Protein AF-A0A438H357-F1 (afdb_monomer)

pLDDT: mean 74.21, std 24.06, range [28.22, 98.31]

Foldseek 3Di:
DDDDDDDDDDDDDDDDDDDDDDDDDDDDDDDDDDDDDDDDDDDPPPDPPDDPDDPDDDPDPDPLCVLVVVLLVLLLPDDDPVCLVVNLVSQLVNVVSCLVPVVCLQVSLVVLLVQCPPPPDPSSNLSSLLSLLSSLQAAAHDPVCRVVSLVSLVCQLPPPPHDPSSNVSSVSSNVSNVLRVVQHHDNDRDDSCQSCCSNVVNWDWDWDADPVRDIDIDTDHNRDDPVNVVVVVVVVVVVVVVVVVVVD

Secondary structure (DSSP, 8-state):
-------------------------------------------------S----S---SS--GGGTTHHHHHHHHHS--STTHHHHHHHHHHHHHHHHHH-TTHHHHHHHHHHHHTTS---HHHHHHHHHHHHHHHHH-PPPHHHHHHHHHHHHHHHT-TTS-HHHHHHHHHHHHHHHHHHHH---SSPPPHHHHHHHHHTPPEEEEEE-TTS-EEEEEE-TT--HHHHHHHHHHHHHHHHHHHHH--

Structure (mmCIF, N/CA/C/O backbone):
data_AF-A0A438H357-F1
#
_entry.id   AF-A0A438H357-F1
#
loop_
_atom_site.group_PDB
_atom_site.id
_atom_site.type_symbol
_atom_site.label_atom_id
_atom_site.label_alt_id
_atom_site.label_comp_id
_atom_site.label_asym_id
_atom_site.label_entity_id
_atom_site.label_seq_id
_atom_site.pdbx_PDB_ins_code
_atom_site.Cartn_x
_atom_site.Cartn_y
_atom_site.Cartn_z
_atom_site.occupancy
_atom_site.B_iso_or_equiv
_atom_site.auth_seq_id
_atom_site.auth_comp_id
_atom_site.auth_asym_id
_atom_site.auth_atom_id
_atom_site.pdbx_PDB_model_num
ATOM 1 N N . MET A 1 1 ? 48.770 1.284 43.500 1.00 38.12 1 MET A N 1
ATOM 2 C CA . MET A 1 1 ? 49.589 0.084 43.766 1.00 38.12 1 MET A CA 1
ATOM 3 C C . MET A 1 1 ? 48.645 -1.098 43.641 1.00 38.12 1 MET A C 1
ATOM 5 O O . MET A 1 1 ? 47.780 -1.257 44.484 1.00 38.12 1 MET A O 1
ATOM 9 N N . THR A 1 2 ? 48.455 -1.538 42.396 1.00 36.44 2 THR A N 1
ATOM 10 C CA . THR A 1 2 ? 48.997 -2.804 41.851 1.00 36.44 2 THR A CA 1
ATOM 11 C C . THR A 1 2 ? 48.227 -4.001 42.395 1.00 36.44 2 THR A C 1
ATOM 13 O O . THR A 1 2 ? 48.558 -4.527 43.450 1.00 36.44 2 THR A O 1
ATOM 16 N N . ILE A 1 3 ? 47.188 -4.403 41.661 1.00 39.03 3 ILE A N 1
ATOM 17 C CA . ILE A 1 3 ? 46.671 -5.768 41.725 1.00 39.03 3 ILE A CA 1
ATOM 18 C C . ILE A 1 3 ? 47.121 -6.430 40.427 1.00 39.03 3 ILE A C 1
ATOM 20 O O . ILE A 1 3 ? 46.753 -5.995 39.335 1.00 39.03 3 ILE A O 1
ATOM 24 N N . ASP A 1 4 ? 48.012 -7.396 40.605 1.00 34.09 4 ASP A N 1
ATOM 25 C CA . ASP A 1 4 ? 48.653 -8.217 39.592 1.00 34.09 4 ASP A CA 1
ATOM 26 C C . ASP A 1 4 ? 47.660 -9.069 38.791 1.00 34.09 4 ASP A C 1
ATOM 28 O O . ASP A 1 4 ? 46.689 -9.616 39.311 1.00 34.09 4 ASP A O 1
ATOM 32 N N . MET A 1 5 ? 47.997 -9.239 37.519 1.00 37.69 5 MET A N 1
ATOM 33 C CA . MET A 1 5 ? 47.576 -10.309 36.613 1.00 37.69 5 MET A CA 1
ATOM 34 C C . MET A 1 5 ? 48.891 -10.944 36.137 1.00 37.69 5 MET A C 1
ATOM 36 O O . MET A 1 5 ? 49.799 -10.161 35.837 1.00 37.69 5 MET A O 1
ATOM 40 N N . PRO A 1 6 ? 49.087 -12.287 36.090 1.00 45.44 6 PRO A N 1
ATOM 41 C CA . PRO A 1 6 ? 48.619 -13.154 34.974 1.00 45.44 6 PRO A CA 1
ATOM 42 C C . PRO A 1 6 ? 48.489 -14.667 35.406 1.00 45.44 6 PRO A C 1
ATOM 44 O O . PRO A 1 6 ? 48.466 -14.900 36.614 1.00 45.44 6 PRO A O 1
ATOM 47 N N . PRO A 1 7 ? 48.423 -15.726 34.540 1.00 49.91 7 PRO A N 1
ATOM 48 C CA . PRO A 1 7 ? 48.573 -15.779 33.081 1.00 49.91 7 PRO A CA 1
ATOM 49 C C . PRO A 1 7 ? 47.568 -16.636 32.274 1.00 49.91 7 PRO A C 1
ATOM 51 O O . PRO A 1 7 ? 46.663 -17.292 32.779 1.00 49.91 7 PRO A O 1
ATOM 54 N N . VAL A 1 8 ? 47.785 -16.560 30.958 1.00 35.47 8 VAL A N 1
ATOM 55 C CA . VAL A 1 8 ? 47.121 -17.216 29.821 1.00 35.47 8 VAL A CA 1
ATOM 56 C C . VAL A 1 8 ? 47.743 -18.598 29.524 1.00 35.47 8 VAL A C 1
ATOM 58 O O . VAL A 1 8 ? 48.900 -18.828 29.868 1.00 35.47 8 VAL A O 1
ATOM 61 N N . MET A 1 9 ? 46.992 -19.421 28.765 1.00 34.09 9 MET A N 1
ATOM 62 C CA . MET A 1 9 ? 47.287 -20.698 28.057 1.00 34.09 9 MET A CA 1
ATOM 63 C C . MET A 1 9 ? 46.602 -21.918 28.715 1.00 34.09 9 MET A C 1
ATOM 65 O O . MET A 1 9 ? 46.602 -22.036 29.927 1.00 34.09 9 MET A O 1
ATOM 69 N N . ALA A 1 10 ? 45.945 -22.853 28.017 1.00 35.19 10 ALA A N 1
ATOM 70 C CA . ALA A 1 10 ? 46.161 -23.357 26.665 1.00 35.19 10 ALA A CA 1
ATOM 71 C C . ALA A 1 10 ? 44.880 -23.927 26.003 1.00 35.19 10 ALA A C 1
ATOM 73 O O . ALA A 1 10 ? 43.837 -24.125 26.617 1.00 35.19 10 ALA A O 1
ATOM 74 N N . GLN A 1 11 ? 45.033 -24.183 24.706 1.00 32.09 11 GLN A N 1
ATOM 75 C CA . GLN A 1 11 ? 44.098 -24.682 23.701 1.00 32.09 11 GLN A CA 1
ATOM 76 C C . GLN A 1 11 ? 43.464 -26.046 24.030 1.00 32.09 11 GLN A C 1
ATOM 78 O O . GLN A 1 11 ? 44.117 -26.930 24.575 1.00 32.09 11 GLN A O 1
ATOM 83 N N . THR A 1 12 ? 42.250 -26.298 23.529 1.00 31.73 12 THR A N 1
ATOM 84 C CA . THR A 1 12 ? 41.887 -27.628 23.008 1.00 31.73 12 THR A CA 1
ATOM 85 C C . THR A 1 12 ? 40.945 -27.482 21.818 1.00 31.73 12 THR A C 1
ATOM 87 O O . THR A 1 12 ? 39.768 -27.156 21.941 1.00 31.73 12 THR A O 1
ATOM 90 N N . VAL A 1 13 ? 41.516 -27.749 20.648 1.00 31.48 13 VAL A N 1
ATOM 91 C CA . VAL A 1 13 ? 40.830 -28.066 19.398 1.00 31.48 13 VAL A CA 1
ATOM 92 C C . VAL A 1 13 ? 40.088 -29.393 19.581 1.00 31.48 13 VAL A C 1
ATOM 94 O O . VAL A 1 13 ? 40.703 -30.397 19.936 1.00 31.48 13 VAL A O 1
ATOM 97 N N . ARG A 1 14 ? 38.785 -29.433 19.290 1.00 33.38 14 ARG A N 1
ATOM 98 C CA . ARG A 1 14 ? 38.086 -30.680 18.945 1.00 33.38 14 ARG A CA 1
ATOM 99 C C . 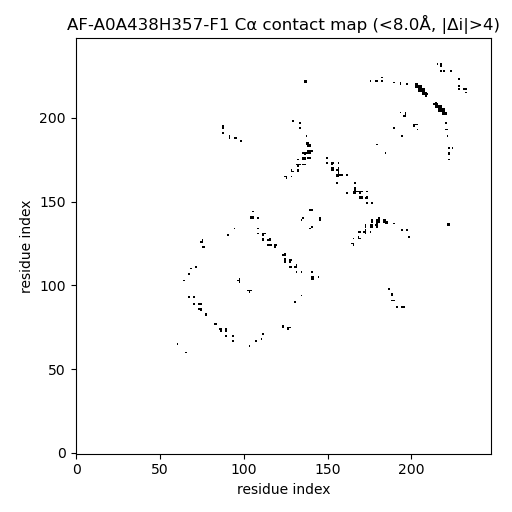ARG A 1 14 ? 37.340 -30.502 17.631 1.00 33.38 14 ARG A C 1
ATOM 101 O O . ARG A 1 14 ? 36.194 -30.080 17.574 1.00 33.38 14 ARG A O 1
ATOM 108 N N . THR A 1 15 ? 38.057 -30.842 16.569 1.00 29.03 15 THR A N 1
ATOM 109 C CA . THR A 1 15 ? 37.534 -31.318 15.290 1.00 29.03 15 THR A CA 1
ATOM 110 C C . THR A 1 15 ? 36.692 -32.573 15.502 1.00 29.03 15 THR A C 1
ATOM 112 O O . THR A 1 15 ? 37.227 -33.601 15.914 1.00 29.03 15 THR A O 1
ATOM 115 N N . SER A 1 16 ? 35.416 -32.519 15.132 1.00 33.25 16 SER A N 1
ATOM 116 C CA . SER A 1 16 ? 34.591 -33.709 14.914 1.00 33.25 16 SER A CA 1
ATOM 117 C C . SER A 1 16 ? 34.445 -33.925 13.411 1.00 33.25 16 SER A C 1
ATOM 119 O O . SER A 1 16 ? 33.530 -33.412 12.773 1.00 33.25 16 SER A O 1
ATOM 121 N N . ARG A 1 17 ? 35.401 -34.665 12.839 1.00 31.38 17 ARG A N 1
ATOM 122 C CA . ARG A 1 17 ? 35.228 -35.373 11.567 1.00 31.38 17 ARG A CA 1
ATOM 123 C C . ARG A 1 17 ? 34.299 -36.561 11.821 1.00 31.38 17 ARG A C 1
ATOM 125 O O . ARG A 1 17 ? 34.545 -37.321 12.752 1.00 31.38 17 ARG A O 1
ATOM 132 N N . SER A 1 18 ? 33.304 -36.766 10.966 1.00 32.81 18 SER A N 1
ATOM 133 C CA . SER A 1 18 ? 32.758 -38.103 10.734 1.00 32.81 18 SER A CA 1
ATOM 134 C C . SER A 1 18 ? 32.823 -38.391 9.238 1.00 32.81 18 SER A C 1
ATOM 136 O O . SER A 1 18 ? 32.404 -37.598 8.399 1.00 32.81 18 SER A O 1
ATOM 138 N N . SER A 1 19 ? 33.486 -39.495 8.926 1.00 30.83 19 SER A N 1
ATOM 139 C CA . SER A 1 19 ? 33.699 -40.058 7.601 1.00 30.83 19 SER A CA 1
ATOM 140 C C . SER A 1 19 ? 33.402 -41.540 7.758 1.00 30.83 19 SER A C 1
ATOM 142 O O . SER A 1 19 ? 34.016 -42.178 8.610 1.00 30.83 19 SER A O 1
ATOM 144 N N . PHE A 1 20 ? 32.496 -42.080 6.951 1.00 33.03 20 PHE A N 1
ATOM 145 C CA . PHE A 1 20 ? 32.377 -43.518 6.745 1.00 33.03 20 PHE A CA 1
ATOM 146 C C . PHE A 1 20 ? 32.363 -43.787 5.237 1.00 33.03 20 PHE A C 1
ATOM 148 O O . PHE A 1 20 ? 31.410 -43.462 4.536 1.00 33.03 20 PHE A O 1
ATOM 155 N N . SER A 1 21 ? 33.485 -44.320 4.756 1.00 28.22 21 SER A N 1
ATOM 156 C CA . SER A 1 21 ? 33.636 -45.196 3.586 1.00 28.22 21 SER A CA 1
ATOM 157 C C . SER A 1 21 ? 33.436 -46.654 4.071 1.00 28.22 21 SER A C 1
ATOM 159 O O . SER A 1 21 ? 33.430 -46.874 5.279 1.00 28.22 21 SER A O 1
ATOM 161 N N . SER A 1 22 ? 33.276 -47.737 3.305 1.00 31.86 22 SER A N 1
ATOM 162 C CA . SER A 1 22 ? 33.429 -48.100 1.886 1.00 31.86 22 SER A CA 1
ATOM 163 C C . SER A 1 22 ? 32.879 -49.541 1.718 1.00 31.86 22 SER A C 1
ATOM 165 O O . SER A 1 22 ? 32.833 -50.264 2.712 1.00 31.86 22 SER A O 1
ATOM 167 N N . SER A 1 23 ? 32.592 -50.003 0.487 1.00 33.19 23 SER A N 1
ATOM 168 C CA . SER A 1 23 ? 33.221 -51.208 -0.127 1.00 33.19 23 SER A CA 1
ATOM 169 C C . SER A 1 23 ? 32.367 -51.958 -1.178 1.00 33.19 23 SER A C 1
ATOM 171 O O . SER A 1 23 ? 31.386 -52.614 -0.853 1.00 33.19 23 SER A O 1
ATOM 173 N N . ASN A 1 24 ? 32.866 -51.887 -2.419 1.00 30.92 24 ASN A N 1
ATOM 174 C CA . ASN A 1 24 ? 32.941 -52.801 -3.580 1.00 30.92 24 ASN A CA 1
ATOM 175 C C . ASN A 1 24 ? 32.324 -54.222 -3.610 1.00 30.92 24 ASN A C 1
ATOM 177 O O . ASN A 1 24 ? 32.439 -54.992 -2.661 1.00 30.92 24 ASN A O 1
ATOM 181 N N . GLY A 1 25 ? 31.946 -54.619 -4.842 1.00 31.34 25 GLY A N 1
ATOM 182 C CA . GLY A 1 25 ? 31.962 -55.992 -5.382 1.00 31.34 25 GLY A CA 1
ATOM 183 C C . GLY A 1 25 ? 31.832 -56.022 -6.925 1.00 31.34 25 GLY A C 1
ATOM 184 O O . GLY A 1 25 ? 30.916 -55.412 -7.463 1.00 31.34 25 GLY A O 1
ATOM 185 N N . ASN A 1 26 ? 32.780 -56.680 -7.610 1.00 30.84 26 ASN A N 1
ATOM 186 C CA . ASN A 1 26 ? 32.985 -56.798 -9.072 1.00 30.84 26 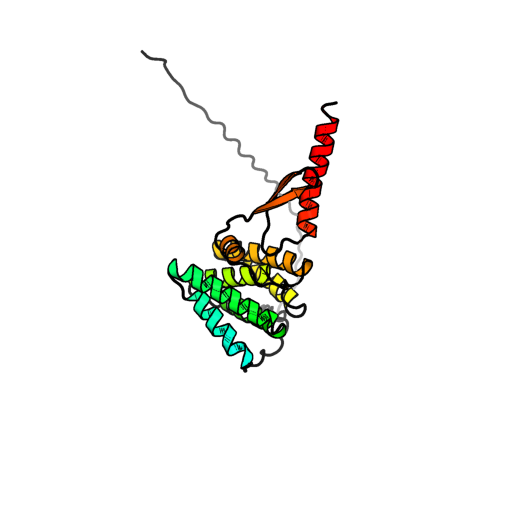ASN A CA 1
ATOM 187 C C . ASN A 1 26 ? 32.041 -57.809 -9.770 1.00 30.84 26 ASN A C 1
ATOM 189 O O . ASN A 1 26 ? 31.562 -58.717 -9.104 1.00 30.84 26 ASN A O 1
ATOM 193 N N . GLU A 1 27 ? 31.895 -57.733 -11.109 1.00 30.12 27 GLU A N 1
ATOM 194 C CA . GLU A 1 27 ? 32.377 -58.745 -12.094 1.00 30.12 27 GLU A CA 1
ATOM 195 C C . GLU A 1 27 ? 31.893 -58.474 -13.543 1.00 30.12 27 GLU A C 1
ATOM 197 O O . GLU A 1 27 ? 30.750 -58.096 -13.787 1.00 30.12 27 GLU A O 1
ATOM 202 N N . THR A 1 28 ? 32.793 -58.689 -14.511 1.00 32.56 28 THR A N 1
ATOM 203 C CA . THR A 1 28 ? 32.585 -58.656 -15.975 1.00 32.56 28 THR A CA 1
ATOM 204 C C . THR A 1 28 ? 32.668 -60.085 -16.527 1.00 32.56 28 THR A C 1
ATOM 206 O O . THR A 1 28 ? 33.420 -60.891 -15.977 1.00 32.56 28 THR A O 1
ATOM 209 N N . PRO A 1 29 ? 32.041 -60.391 -17.680 1.00 35.19 29 PRO A N 1
ATOM 210 C CA . PRO A 1 29 ? 32.861 -60.939 -18.770 1.00 35.19 29 PRO A CA 1
ATOM 211 C C . PRO A 1 29 ? 32.548 -60.387 -20.175 1.00 35.19 29 PRO A C 1
ATOM 213 O O . PRO A 1 29 ? 31.438 -59.983 -20.505 1.00 35.19 29 PRO A O 1
ATOM 216 N N . LEU A 1 30 ? 33.601 -60.412 -20.994 1.00 29.00 30 LEU A N 1
ATOM 217 C CA . LEU A 1 30 ? 33.724 -60.016 -22.400 1.00 29.00 30 LEU A CA 1
ATOM 218 C C . LEU A 1 30 ? 32.940 -60.921 -23.371 1.00 29.00 30 LEU A C 1
ATOM 220 O O . LEU A 1 30 ? 33.041 -62.138 -23.242 1.00 29.00 30 LEU A O 1
ATOM 224 N N . HIS A 1 31 ? 32.346 -60.350 -24.435 1.00 32.06 31 HIS A N 1
ATOM 225 C CA . HIS A 1 31 ? 32.568 -60.820 -25.819 1.00 32.06 31 HIS A CA 1
ATOM 226 C C . HIS A 1 31 ? 32.033 -59.858 -26.913 1.00 32.06 31 HIS A C 1
ATOM 228 O O . HIS A 1 31 ? 30.873 -59.466 -26.904 1.00 32.06 31 HIS A O 1
ATOM 234 N N . ASN A 1 32 ? 32.905 -59.609 -27.900 1.00 29.83 32 ASN A N 1
ATOM 235 C CA . ASN A 1 32 ? 32.691 -59.343 -29.334 1.00 29.83 32 ASN A CA 1
ATOM 236 C C . ASN A 1 32 ? 32.090 -58.028 -29.889 1.00 29.83 32 ASN A C 1
ATOM 238 O O . ASN A 1 32 ? 30.891 -57.877 -30.075 1.00 29.83 32 ASN A O 1
ATOM 242 N N . SER A 1 33 ? 33.032 -57.207 -30.372 1.00 29.41 33 SER A N 1
ATOM 243 C CA . SER A 1 33 ? 33.231 -56.800 -31.779 1.00 29.41 33 SER A CA 1
ATOM 244 C C . SER A 1 33 ? 32.227 -55.895 -32.512 1.00 29.41 33 SER A C 1
ATOM 246 O O . SER A 1 33 ? 31.204 -56.338 -33.016 1.00 29.41 33 SER A O 1
ATOM 248 N N . ALA A 1 34 ?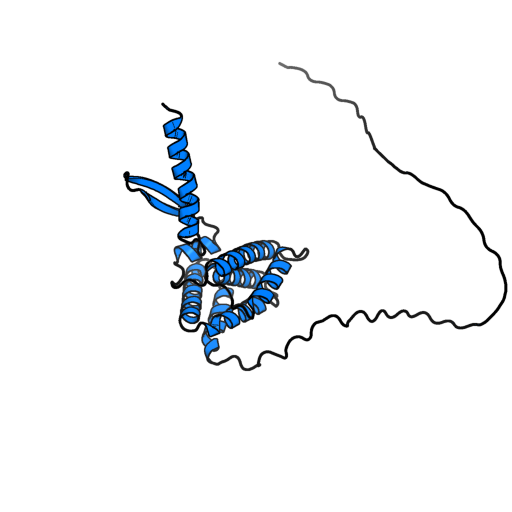 32.748 -54.686 -32.765 1.00 29.39 34 ALA A N 1
ATOM 249 C CA . ALA A 1 34 ? 32.666 -53.870 -33.983 1.00 29.39 34 ALA A CA 1
ATOM 250 C C . ALA A 1 34 ? 31.322 -53.213 -34.347 1.00 29.39 34 ALA A C 1
ATOM 252 O O . ALA A 1 34 ? 30.410 -53.860 -34.844 1.00 29.39 34 ALA A O 1
ATOM 253 N N . THR A 1 35 ? 31.272 -51.876 -34.285 1.00 33.62 35 THR A N 1
ATOM 254 C CA . THR A 1 35 ? 31.336 -50.990 -35.471 1.00 33.62 35 THR A CA 1
ATOM 255 C C . THR A 1 35 ? 31.446 -49.526 -35.021 1.00 33.62 35 THR A C 1
ATOM 257 O O . THR A 1 35 ? 30.899 -49.118 -34.003 1.00 33.62 35 THR A O 1
ATOM 260 N N . ILE A 1 36 ? 32.232 -48.771 -35.779 1.00 35.12 36 ILE A N 1
ATOM 261 C CA . ILE A 1 36 ? 32.594 -47.361 -35.638 1.00 35.12 36 ILE A CA 1
ATOM 262 C C . ILE A 1 36 ? 31.385 -46.448 -35.913 1.00 35.12 36 ILE A C 1
ATOM 264 O O . ILE A 1 36 ? 30.797 -46.557 -36.984 1.00 35.12 36 ILE A O 1
ATOM 268 N N . SER A 1 37 ? 31.113 -45.475 -35.035 1.00 38.47 37 SER A N 1
ATOM 269 C CA . SER A 1 37 ? 30.728 -44.108 -35.437 1.00 38.47 37 SER A CA 1
ATOM 270 C C . SER A 1 37 ? 30.884 -43.131 -34.267 1.00 38.47 37 SER A C 1
ATOM 272 O O . SER A 1 37 ? 30.180 -43.228 -33.265 1.00 38.47 37 SER A O 1
ATOM 274 N N . ASN A 1 38 ? 31.816 -42.192 -34.419 1.00 37.19 38 ASN A N 1
ATOM 275 C CA . ASN A 1 38 ? 31.973 -41.013 -33.570 1.00 37.19 38 ASN A CA 1
ATOM 276 C C . ASN A 1 38 ? 30.782 -40.060 -33.755 1.00 37.19 38 ASN A C 1
ATOM 278 O O . ASN A 1 38 ? 30.312 -39.902 -34.883 1.00 37.19 38 ASN A O 1
ATOM 282 N N . GLY A 1 39 ? 30.373 -39.364 -32.693 1.00 38.09 39 GLY A N 1
ATOM 283 C CA . GLY A 1 39 ? 29.437 -38.244 -32.796 1.00 38.09 39 GLY A CA 1
ATOM 284 C C . GLY A 1 39 ? 28.763 -37.901 -31.474 1.00 38.09 39 GLY A C 1
ATOM 285 O O . GLY A 1 39 ? 27.638 -38.323 -31.231 1.00 38.09 39 GLY A O 1
ATOM 286 N N . ASP A 1 40 ? 29.466 -37.143 -30.637 1.00 38.94 40 ASP A N 1
ATOM 287 C CA . ASP A 1 40 ? 28.927 -36.459 -29.463 1.00 38.94 40 ASP A CA 1
ATOM 288 C C . ASP A 1 40 ? 27.877 -35.408 -29.866 1.00 38.94 40 ASP A C 1
ATOM 290 O O . ASP A 1 40 ? 28.057 -34.700 -30.858 1.00 38.94 40 ASP A O 1
ATOM 294 N N . GLY A 1 41 ? 26.811 -35.266 -29.073 1.00 39.91 41 GLY A N 1
ATOM 295 C CA . GLY A 1 41 ? 25.843 -34.176 -29.230 1.00 39.91 41 GLY A CA 1
ATOM 296 C C . GLY A 1 41 ? 24.481 -34.469 -28.609 1.00 39.91 41 GLY A C 1
ATOM 297 O O . GLY A 1 41 ? 23.498 -34.642 -29.322 1.00 39.91 41 GLY A O 1
ATOM 298 N N . TYR A 1 42 ? 24.410 -34.545 -27.280 1.00 49.59 42 TYR A N 1
ATOM 299 C CA . TYR A 1 42 ? 23.135 -34.472 -26.569 1.00 49.59 42 TYR A CA 1
ATOM 300 C C . TYR A 1 42 ? 22.708 -32.994 -26.489 1.00 49.59 42 TYR A C 1
ATOM 302 O O . TYR A 1 42 ? 23.036 -32.294 -25.538 1.00 49.59 42 TYR A O 1
ATOM 310 N N . ASP A 1 43 ? 21.993 -32.486 -27.491 1.00 43.72 43 ASP A N 1
ATOM 311 C CA . ASP A 1 43 ? 21.275 -31.218 -27.326 1.00 43.72 43 ASP A CA 1
ATOM 312 C C . ASP A 1 43 ? 19.984 -31.498 -26.548 1.00 43.72 43 ASP A C 1
ATOM 314 O O . ASP A 1 43 ? 19.007 -32.058 -27.049 1.00 43.72 43 ASP A O 1
ATOM 318 N N . SER A 1 44 ? 20.015 -31.161 -25.259 1.00 50.97 44 SER A N 1
ATOM 319 C CA . SER A 1 44 ? 18.816 -31.041 -24.436 1.00 50.97 44 SER A CA 1
ATOM 320 C C . SER A 1 44 ? 18.020 -29.828 -24.914 1.00 50.97 44 SER A C 1
ATOM 322 O O . SER A 1 44 ? 18.230 -28.721 -24.417 1.00 50.97 44 SER A O 1
ATOM 324 N N . ASP A 1 45 ? 17.066 -30.036 -25.821 1.00 42.12 45 ASP A N 1
ATOM 325 C CA . ASP A 1 45 ? 16.036 -29.047 -26.168 1.00 42.12 45 ASP A CA 1
ATOM 326 C C . ASP A 1 45 ? 15.020 -28.900 -25.019 1.00 42.12 45 ASP A C 1
ATOM 328 O O . ASP A 1 45 ? 13.846 -29.269 -25.089 1.00 42.12 45 ASP A O 1
ATOM 332 N N . GLY A 1 46 ? 15.504 -28.364 -23.900 1.00 54.31 46 GLY A N 1
ATOM 333 C CA . GLY A 1 46 ? 14.712 -27.920 -22.764 1.00 54.31 46 GLY A CA 1
ATOM 334 C C . GLY A 1 46 ? 14.257 -26.478 -22.961 1.00 54.31 46 GLY A C 1
ATOM 335 O O . GLY A 1 46 ? 14.802 -25.573 -22.337 1.00 54.31 46 GLY A O 1
ATOM 336 N N . SER A 1 47 ? 13.260 -26.244 -23.816 1.00 51.09 47 SER A N 1
ATOM 337 C CA . SER A 1 47 ? 12.648 -24.910 -23.957 1.00 51.09 47 SER A CA 1
ATOM 338 C C . SER A 1 47 ? 11.198 -24.925 -24.463 1.00 51.09 47 SER A C 1
ATOM 340 O O . SER A 1 47 ? 10.765 -24.009 -25.149 1.00 51.09 47 SER A O 1
ATOM 342 N N . ASN A 1 48 ? 10.395 -25.912 -24.048 1.00 50.59 48 ASN A N 1
ATOM 343 C CA . ASN A 1 48 ? 8.940 -25.934 -24.294 1.00 50.59 48 ASN A CA 1
ATOM 344 C C . ASN A 1 48 ? 8.099 -25.781 -23.010 1.00 50.59 48 ASN A C 1
ATOM 346 O O . ASN A 1 48 ? 7.084 -26.449 -22.840 1.00 50.59 48 ASN A O 1
ATOM 350 N N . PHE A 1 49 ? 8.511 -24.896 -22.095 1.00 44.88 49 PHE A N 1
ATOM 351 C CA . PHE A 1 49 ? 7.758 -24.589 -20.865 1.00 44.88 49 PHE A CA 1
ATOM 352 C C . PHE A 1 49 ? 7.571 -23.088 -20.596 1.00 44.88 49 PHE A C 1
ATOM 354 O O . PHE A 1 49 ? 7.370 -22.678 -19.457 1.00 44.88 49 PHE A O 1
ATOM 361 N N . ALA A 1 50 ? 7.584 -22.247 -21.631 1.00 50.81 50 ALA A N 1
ATOM 362 C CA . ALA A 1 50 ? 6.946 -20.940 -21.515 1.00 50.81 50 ALA A CA 1
ATOM 363 C C . ALA A 1 50 ? 5.460 -21.115 -21.874 1.00 50.81 50 ALA A C 1
ATOM 365 O O . ALA A 1 50 ? 5.168 -21.490 -23.013 1.00 50.81 50 ALA A O 1
ATOM 366 N N . PRO A 1 51 ? 4.503 -20.876 -20.957 1.00 46.78 51 PRO A N 1
ATOM 367 C CA . PRO A 1 51 ? 3.121 -20.686 -21.364 1.00 46.78 51 PRO A CA 1
ATOM 368 C C . PRO A 1 51 ? 3.090 -19.581 -22.419 1.00 46.78 51 PRO A C 1
ATOM 370 O O . PRO A 1 51 ? 3.767 -18.562 -22.267 1.00 46.78 51 PRO A O 1
ATOM 373 N N . LEU A 1 52 ? 2.321 -19.786 -23.488 1.00 40.09 52 LEU A N 1
ATOM 374 C CA . LEU A 1 52 ? 2.032 -18.744 -24.466 1.00 40.09 52 LEU A CA 1
ATOM 375 C C . LEU A 1 52 ? 1.557 -17.500 -23.712 1.00 40.09 52 LEU A C 1
ATOM 377 O O . LEU A 1 52 ? 0.473 -17.505 -23.129 1.00 40.09 52 LEU A O 1
ATOM 381 N N . THR A 1 53 ? 2.369 -16.443 -23.715 1.00 50.56 53 THR A N 1
ATOM 382 C CA . THR A 1 53 ? 1.925 -15.109 -23.324 1.00 50.56 53 THR A CA 1
ATOM 383 C C . THR A 1 53 ? 0.693 -14.801 -24.174 1.00 50.56 53 THR A C 1
ATOM 385 O O . THR A 1 53 ? 0.810 -14.822 -25.405 1.00 50.56 53 THR A O 1
ATOM 388 N N . PRO A 1 54 ? -0.491 -14.555 -23.584 1.00 42.44 54 PRO A N 1
ATOM 389 C CA . PRO A 1 54 ? -1.634 -14.096 -24.356 1.00 42.44 54 PRO A CA 1
ATOM 390 C C . PRO A 1 54 ? -1.201 -12.870 -25.157 1.00 42.44 54 PRO A C 1
ATOM 392 O O . PRO A 1 54 ? -0.518 -11.991 -24.624 1.00 42.44 54 PRO A O 1
ATOM 395 N N . GLY A 1 55 ? -1.509 -12.895 -26.455 1.00 41.94 55 GLY A N 1
ATOM 396 C CA . GLY A 1 55 ? -0.999 -11.961 -27.452 1.00 41.94 55 GLY A CA 1
ATOM 397 C C . GLY A 1 55 ? -1.026 -10.514 -26.977 1.00 41.94 55 GLY A C 1
ATOM 398 O O . GLY A 1 55 ? -1.955 -10.105 -26.286 1.00 41.94 55 GLY A O 1
ATOM 399 N N . ALA A 1 56 ? 0.030 -9.785 -27.350 1.00 42.62 56 ALA A N 1
ATOM 400 C CA . ALA A 1 56 ? 0.253 -8.367 -27.101 1.00 42.62 56 ALA A CA 1
ATOM 401 C C . ALA A 1 56 ? -1.039 -7.610 -26.755 1.00 42.62 56 ALA A C 1
ATOM 403 O O . ALA A 1 56 ? -1.885 -7.381 -27.622 1.00 42.62 56 ALA A O 1
ATOM 404 N N . LEU A 1 57 ? -1.166 -7.224 -25.480 1.00 39.75 57 LEU A N 1
ATOM 405 C CA . LEU A 1 57 ? -2.124 -6.212 -25.055 1.00 39.75 57 LEU A CA 1
ATOM 406 C C . LEU A 1 57 ? -1.970 -5.028 -26.015 1.00 39.75 57 LEU A C 1
ATOM 408 O O . LEU A 1 57 ? -0.882 -4.469 -26.146 1.00 39.75 57 LEU A O 1
ATOM 412 N N . SER A 1 58 ? -3.045 -4.763 -26.755 1.00 34.28 58 SER A N 1
ATOM 413 C CA . SER A 1 58 ? -3.214 -3.706 -27.747 1.00 34.28 58 SER A CA 1
ATOM 414 C C . SER A 1 58 ? -2.253 -2.524 -27.560 1.00 34.28 58 SER A C 1
ATOM 416 O O . SER A 1 58 ? -2.290 -1.828 -26.549 1.00 34.28 58 SER A O 1
ATOM 418 N N . ALA A 1 59 ? -1.431 -2.252 -28.579 1.00 44.75 59 ALA A N 1
ATOM 419 C CA . ALA A 1 59 ? -0.517 -1.107 -28.634 1.00 44.75 59 ALA A CA 1
ATOM 420 C C . ALA A 1 59 ? -1.229 0.264 -28.673 1.00 44.75 59 ALA A C 1
ATOM 422 O O . ALA A 1 59 ? -0.571 1.303 -28.703 1.00 44.75 59 ALA A O 1
ATOM 423 N N . ALA A 1 60 ? -2.562 0.292 -28.666 1.00 41.69 60 ALA A N 1
ATOM 424 C CA . ALA A 1 60 ? -3.326 1.506 -28.452 1.00 41.69 60 ALA A CA 1
ATOM 425 C C . ALA A 1 60 ? -3.657 1.616 -26.963 1.00 41.69 60 ALA A C 1
ATOM 427 O O . ALA A 1 60 ? -4.675 1.098 -26.509 1.00 41.69 60 ALA A O 1
ATOM 428 N N . ILE A 1 61 ? -2.786 2.306 -26.224 1.00 46.88 61 ILE A N 1
ATOM 429 C CA . ILE A 1 61 ? -3.110 2.860 -24.910 1.00 46.88 61 ILE A CA 1
ATOM 430 C C . ILE A 1 61 ? -4.439 3.628 -25.061 1.00 46.88 61 ILE A C 1
ATOM 432 O O . ILE A 1 61 ? -4.467 4.597 -25.828 1.00 46.88 61 ILE A O 1
ATOM 436 N N . PRO A 1 62 ? -5.544 3.218 -24.406 1.00 47.84 62 PRO A N 1
ATOM 437 C CA . PRO A 1 62 ? -6.800 3.957 -24.501 1.00 47.84 62 PRO A CA 1
ATOM 438 C C . PRO A 1 62 ? -6.563 5.431 -24.142 1.00 47.84 62 PRO A C 1
ATOM 440 O O . PRO A 1 62 ? -5.836 5.722 -23.194 1.00 47.84 62 PRO A O 1
ATOM 443 N N . ALA A 1 63 ? -7.163 6.382 -24.871 1.00 50.66 63 ALA A N 1
ATOM 444 C CA . ALA A 1 63 ? -6.971 7.831 -24.651 1.00 50.66 63 ALA A CA 1
ATOM 445 C C . ALA A 1 63 ? -7.241 8.276 -23.194 1.00 50.66 63 ALA A C 1
ATOM 447 O O . ALA A 1 63 ? -6.788 9.317 -22.727 1.00 50.66 63 ALA A O 1
ATOM 448 N N . GLU A 1 64 ? -7.956 7.433 -22.467 1.00 49.53 64 GLU A N 1
ATOM 449 C CA . GLU A 1 64 ? -8.363 7.546 -21.078 1.00 49.53 64 GLU A CA 1
ATOM 450 C C . GLU A 1 64 ? -7.213 7.314 -20.078 1.00 49.53 64 GLU A C 1
ATOM 452 O O . GLU A 1 64 ? -7.279 7.779 -18.941 1.00 49.53 64 GLU A O 1
ATOM 457 N N . LEU A 1 65 ? -6.122 6.681 -20.522 1.00 50.06 65 LEU A N 1
ATOM 458 C CA . LEU A 1 65 ? -4.874 6.495 -19.777 1.00 50.06 65 LEU A CA 1
ATOM 459 C C . LEU A 1 65 ? -3.876 7.639 -19.941 1.00 50.06 65 LEU A C 1
ATOM 461 O O . LEU A 1 65 ? -2.888 7.688 -19.202 1.00 50.06 65 LEU A O 1
ATOM 465 N N . ALA A 1 66 ? -4.108 8.561 -20.881 1.00 54.88 66 ALA A N 1
ATOM 466 C CA . ALA A 1 66 ? -3.205 9.687 -21.111 1.00 54.88 66 ALA A CA 1
ATOM 467 C C . ALA A 1 66 ? -3.018 10.546 -19.847 1.00 54.88 66 ALA A C 1
ATOM 469 O O . ALA A 1 66 ? -2.061 11.303 -19.758 1.00 54.88 66 ALA A O 1
ATOM 470 N N . GLY A 1 67 ? -3.911 10.418 -18.857 1.00 57.84 67 GLY A N 1
ATOM 471 C CA . GLY A 1 67 ? -3.769 11.046 -17.549 1.00 57.84 67 GLY A CA 1
ATOM 472 C C . GLY A 1 67 ? -2.894 10.281 -16.551 1.00 57.84 67 GLY A C 1
ATOM 473 O O . GLY A 1 67 ? -2.250 10.935 -15.745 1.00 57.84 67 GLY A O 1
ATOM 474 N N . ALA A 1 68 ? -2.848 8.944 -16.576 1.00 64.81 68 ALA A N 1
ATOM 475 C CA . ALA A 1 68 ? -2.145 8.152 -15.559 1.00 64.81 68 ALA A CA 1
ATOM 476 C C . ALA A 1 68 ? -0.637 8.065 -15.828 1.00 64.81 68 ALA A C 1
ATOM 478 O O . ALA A 1 68 ? 0.155 8.259 -14.909 1.00 64.81 68 ALA A O 1
ATOM 479 N N . ILE A 1 69 ? -0.241 7.874 -17.090 1.00 71.94 69 ILE A N 1
ATOM 480 C CA . ILE A 1 69 ? 1.173 7.759 -17.487 1.00 71.94 69 ILE A CA 1
ATOM 481 C C . ILE A 1 69 ? 1.973 9.008 -17.080 1.00 71.94 69 ILE A C 1
ATOM 483 O O . ILE A 1 69 ? 2.963 8.860 -16.365 1.00 71.94 69 ILE A O 1
ATOM 487 N N . PRO A 1 70 ? 1.523 10.247 -17.380 1.00 70.44 70 PRO A N 1
ATOM 488 C CA . PRO A 1 70 ? 2.242 11.437 -16.935 1.00 70.44 70 PRO A CA 1
ATOM 489 C C . PRO A 1 70 ? 2.298 11.579 -15.412 1.00 70.44 70 PRO A C 1
ATOM 491 O O . PRO A 1 70 ? 3.230 12.189 -14.899 1.00 70.44 70 PRO A O 1
ATOM 494 N N . LEU A 1 71 ? 1.311 11.061 -14.670 1.00 73.25 71 LEU A N 1
ATOM 495 C CA . LEU A 1 71 ? 1.327 11.097 -13.204 1.00 73.25 71 LEU A CA 1
ATOM 496 C C . LEU A 1 71 ? 2.347 10.103 -12.636 1.00 73.25 71 LEU A C 1
ATOM 498 O O . LEU A 1 71 ? 3.048 10.454 -11.689 1.00 73.25 71 LEU A O 1
ATOM 502 N N . ILE A 1 72 ? 2.459 8.907 -13.224 1.00 77.06 72 ILE A N 1
ATOM 503 C CA . ILE A 1 72 ? 3.475 7.905 -12.867 1.00 77.06 72 ILE A CA 1
ATOM 504 C C . ILE A 1 72 ? 4.872 8.461 -13.154 1.00 77.06 72 ILE A C 1
ATOM 506 O O . ILE A 1 72 ? 5.715 8.478 -12.259 1.00 77.06 72 ILE A O 1
ATOM 510 N N . ASP A 1 73 ? 5.091 9.002 -14.353 1.00 77.31 73 ASP A N 1
ATOM 511 C CA . ASP A 1 73 ? 6.384 9.576 -14.732 1.00 77.31 73 ASP A CA 1
ATOM 512 C C . ASP A 1 73 ? 6.765 10.735 -13.797 1.00 77.31 73 ASP A C 1
ATOM 514 O O . ASP A 1 73 ? 7.878 10.790 -13.269 1.00 77.31 73 ASP A O 1
ATOM 518 N N . ARG A 1 74 ? 5.817 11.633 -13.494 1.00 74.94 74 ARG A N 1
ATOM 519 C CA . ARG A 1 74 ? 6.039 12.738 -12.545 1.00 74.94 74 ARG A CA 1
ATOM 520 C C . ARG A 1 74 ? 6.302 12.265 -11.121 1.00 74.94 74 ARG A C 1
ATOM 522 O O . ARG A 1 74 ? 7.097 12.895 -10.429 1.00 74.94 74 ARG A O 1
ATOM 529 N N . PHE A 1 75 ? 5.679 11.172 -10.680 1.00 76.56 75 PHE A N 1
ATOM 530 C CA . PHE A 1 75 ? 5.946 10.600 -9.360 1.00 76.56 75 PHE A CA 1
ATOM 531 C C . PHE A 1 75 ? 7.410 10.153 -9.237 1.00 76.56 75 PHE A C 1
ATOM 533 O O . PHE A 1 75 ? 8.022 10.310 -8.178 1.00 76.56 75 PHE A O 1
ATOM 540 N N . GLN A 1 76 ? 7.988 9.636 -10.325 1.00 72.75 76 GLN A N 1
ATOM 541 C CA . GLN A 1 76 ? 9.356 9.124 -10.344 1.00 72.75 76 GLN A CA 1
ATOM 542 C C . GLN A 1 76 ? 10.421 10.233 -10.448 1.00 72.75 76 GLN A C 1
ATOM 544 O O . GLN A 1 76 ? 11.501 10.079 -9.886 1.00 72.75 76 GLN A O 1
ATOM 549 N N . VAL A 1 77 ? 10.136 11.363 -11.106 1.00 68.94 77 VAL A N 1
ATOM 550 C CA . VAL A 1 77 ? 11.142 12.395 -11.457 1.00 68.94 77 VAL A CA 1
ATOM 551 C C . VAL A 1 77 ? 11.570 13.321 -10.289 1.00 68.94 77 VAL A C 1
ATOM 553 O O . VAL A 1 77 ? 12.532 14.078 -10.422 1.00 68.94 77 VAL A O 1
ATOM 556 N N . GLY A 1 78 ? 10.946 13.250 -9.108 1.00 59.44 78 GLY A N 1
ATOM 557 C CA . GLY A 1 78 ? 11.268 14.138 -7.975 1.00 59.44 78 GLY A CA 1
ATOM 558 C C . GLY A 1 78 ? 12.557 13.778 -7.214 1.00 59.44 78 GLY A C 1
ATOM 559 O O . GLY A 1 78 ? 12.622 12.718 -6.585 1.00 59.44 78 GLY A O 1
ATOM 560 N N . LYS A 1 79 ? 13.561 14.674 -7.216 1.00 53.84 79 LYS A N 1
ATOM 561 C CA . LYS A 1 79 ? 14.879 14.464 -6.569 1.00 53.84 79 LYS A CA 1
ATOM 562 C C . LYS A 1 79 ? 15.047 15.072 -5.158 1.00 53.84 79 LYS A C 1
ATOM 564 O O . LYS A 1 79 ? 15.963 14.648 -4.464 1.00 53.84 79 LYS A O 1
ATOM 569 N N . ASP A 1 80 ? 14.138 15.937 -4.682 1.00 54.31 80 ASP A N 1
ATOM 570 C CA . ASP A 1 80 ? 14.272 16.662 -3.389 1.00 54.31 80 ASP A CA 1
ATOM 571 C C . ASP A 1 80 ? 13.028 16.590 -2.456 1.00 54.31 80 ASP A C 1
ATOM 573 O O . ASP A 1 80 ? 11.932 16.206 -2.862 1.00 54.31 80 ASP A O 1
ATOM 577 N N . ASN A 1 81 ? 13.154 17.028 -1.193 1.00 51.69 81 ASN A N 1
ATOM 578 C CA . ASN A 1 81 ? 12.060 17.039 -0.194 1.00 51.69 81 ASN A CA 1
ATOM 579 C C . ASN A 1 81 ? 10.850 17.920 -0.575 1.00 51.69 81 ASN A C 1
ATOM 581 O O . ASN A 1 81 ? 9.735 17.660 -0.126 1.00 51.69 81 ASN A O 1
ATOM 585 N N . PHE A 1 82 ? 11.037 18.923 -1.443 1.00 48.53 82 PHE A N 1
ATOM 586 C CA . PHE A 1 82 ? 9.946 19.750 -1.983 1.00 48.53 82 PHE A CA 1
ATOM 587 C C . PHE A 1 82 ? 8.954 18.927 -2.835 1.00 48.53 82 PHE A C 1
ATOM 589 O O . PHE A 1 82 ? 7.778 19.268 -2.935 1.00 48.53 82 PHE A O 1
ATOM 596 N N . TYR A 1 83 ? 9.398 17.783 -3.367 1.00 61.84 83 TYR A N 1
ATOM 597 C CA . TYR A 1 83 ? 8.595 16.882 -4.193 1.00 61.84 83 TYR A CA 1
ATOM 598 C C . TYR A 1 83 ? 7.727 15.909 -3.381 1.00 61.84 83 TYR A C 1
ATOM 600 O O . TYR A 1 83 ? 6.862 15.250 -3.953 1.00 61.84 83 TYR A O 1
ATOM 608 N N . ALA A 1 84 ? 7.899 15.800 -2.057 1.00 68.81 84 ALA A N 1
ATOM 609 C CA . ALA A 1 84 ? 7.090 14.885 -1.246 1.00 68.81 84 ALA A CA 1
ATOM 610 C C . ALA A 1 84 ? 5.598 15.261 -1.274 1.00 68.81 84 ALA A C 1
ATOM 612 O O . ALA A 1 84 ? 4.742 14.390 -1.426 1.00 68.81 84 ALA A O 1
ATOM 613 N N . TYR A 1 85 ? 5.285 16.558 -1.204 1.00 75.75 85 TYR A N 1
ATOM 614 C CA . TYR A 1 85 ? 3.905 17.049 -1.269 1.00 75.75 85 TYR A CA 1
ATOM 615 C C . TYR A 1 85 ? 3.301 16.870 -2.659 1.00 75.75 85 TYR A C 1
ATOM 617 O O . TYR A 1 85 ? 2.157 16.438 -2.779 1.00 75.75 85 TYR A O 1
ATOM 625 N N . GLU A 1 86 ? 4.090 17.114 -3.707 1.00 79.94 86 GLU A N 1
ATOM 626 C CA . GLU A 1 86 ? 3.659 16.855 -5.078 1.00 79.94 86 GLU A CA 1
ATOM 627 C C . GLU A 1 86 ? 3.342 15.368 -5.275 1.00 79.94 86 GLU A C 1
ATOM 629 O O . GLU A 1 86 ? 2.272 15.034 -5.778 1.00 79.94 86 GLU A O 1
ATOM 634 N N . ARG A 1 87 ? 4.203 14.458 -4.801 1.00 81.25 87 ARG A N 1
ATOM 635 C CA . ARG A 1 87 ? 3.951 13.010 -4.865 1.00 81.25 87 ARG A CA 1
ATOM 636 C C . ARG A 1 87 ? 2.663 12.603 -4.155 1.00 81.25 87 ARG A C 1
ATOM 638 O O . ARG A 1 87 ? 1.904 11.813 -4.710 1.00 81.25 87 ARG A O 1
ATOM 645 N N . ILE A 1 88 ? 2.391 13.160 -2.975 1.00 84.44 88 ILE A N 1
ATOM 646 C CA . ILE A 1 88 ? 1.142 12.908 -2.239 1.00 84.44 88 ILE A CA 1
ATOM 647 C C . ILE A 1 88 ? -0.070 13.350 -3.072 1.00 84.44 88 ILE A C 1
ATOM 649 O O . ILE A 1 88 ? -1.034 12.596 -3.217 1.00 84.44 88 ILE A O 1
ATOM 653 N N . GLU A 1 89 ? -0.015 14.533 -3.690 1.00 84.94 89 GLU A N 1
ATOM 654 C CA . GLU A 1 89 ? -1.089 14.988 -4.576 1.00 84.94 89 GLU A CA 1
ATOM 655 C C . GLU A 1 89 ? -1.259 14.110 -5.820 1.00 84.94 89 GLU A C 1
ATOM 657 O O . GLU A 1 89 ? -2.389 13.878 -6.258 1.00 84.94 89 GLU A O 1
ATOM 662 N N . LEU A 1 90 ? -0.158 13.645 -6.420 1.00 86.31 90 LEU A N 1
ATOM 663 C CA . LEU A 1 90 ? -0.186 12.767 -7.592 1.00 86.31 90 LEU A CA 1
ATOM 664 C C . LEU A 1 90 ? -0.872 11.437 -7.257 1.00 86.31 90 LEU A C 1
ATOM 666 O O . LEU A 1 90 ? -1.747 11.004 -8.005 1.00 86.31 90 LEU A O 1
ATOM 670 N N . VAL A 1 91 ? -0.553 10.843 -6.104 1.00 87.69 91 VAL A N 1
ATOM 671 C CA . VAL A 1 91 ? -1.203 9.618 -5.606 1.00 87.69 91 VAL A CA 1
ATOM 672 C C . VAL A 1 91 ? -2.697 9.849 -5.384 1.00 87.69 91 VAL A C 1
ATOM 674 O O . VAL A 1 91 ? -3.519 9.064 -5.858 1.00 87.69 91 VAL A O 1
ATOM 677 N N . GLY A 1 92 ? -3.076 10.963 -4.751 1.00 87.75 92 GLY A N 1
ATOM 678 C CA . GLY A 1 92 ? -4.484 11.323 -4.574 1.00 87.75 92 GLY A CA 1
ATOM 679 C C . GLY A 1 92 ? -5.233 11.487 -5.905 1.00 87.75 92 GLY A C 1
ATOM 680 O O . GLY A 1 92 ? -6.378 11.045 -6.039 1.00 87.75 92 GLY A O 1
ATOM 681 N N . LYS A 1 93 ? -4.585 12.074 -6.922 1.00 87.69 93 LYS A N 1
ATOM 682 C CA . LYS A 1 93 ? -5.136 12.218 -8.284 1.00 87.69 93 LYS A CA 1
ATOM 683 C C . LYS A 1 93 ? -5.306 10.862 -8.976 1.00 87.69 93 LYS A C 1
ATOM 685 O O . LYS A 1 93 ? -6.379 10.624 -9.533 1.00 87.69 93 LYS A O 1
ATOM 690 N N . LEU A 1 94 ? -4.306 9.979 -8.896 1.00 88.81 94 LEU A N 1
ATOM 691 C CA . LEU A 1 94 ? -4.374 8.609 -9.420 1.00 88.81 94 LEU A CA 1
ATOM 692 C C . LEU A 1 94 ? -5.530 7.837 -8.776 1.00 88.81 94 LEU A C 1
ATOM 694 O O . LEU A 1 94 ? -6.396 7.315 -9.477 1.00 88.81 94 LEU A O 1
ATOM 698 N N . TYR A 1 95 ? -5.620 7.853 -7.445 1.00 88.31 95 TYR A N 1
ATOM 699 C CA . TYR A 1 95 ? -6.680 7.144 -6.732 1.00 88.31 95 TYR A CA 1
ATOM 700 C C . TYR A 1 95 ? -8.068 7.670 -7.115 1.00 88.31 95 TYR A C 1
ATOM 702 O O . TYR A 1 95 ? -8.970 6.903 -7.454 1.00 88.31 95 TYR A O 1
ATOM 710 N N . LYS A 1 96 ? -8.228 8.998 -7.176 1.00 88.25 96 LYS A N 1
ATOM 711 C CA . LYS A 1 96 ? -9.471 9.641 -7.622 1.00 88.25 96 LYS A CA 1
ATOM 712 C C . LYS A 1 96 ? -9.889 9.204 -9.029 1.00 88.25 96 LYS A C 1
ATOM 714 O O . LYS A 1 96 ? -11.086 9.073 -9.279 1.00 88.25 96 LYS A O 1
ATOM 719 N N . GLN A 1 97 ? -8.942 8.996 -9.945 1.00 87.62 97 GLN A N 1
ATOM 720 C CA . GLN A 1 97 ? -9.238 8.467 -11.279 1.00 87.62 97 GLN A CA 1
ATOM 721 C C . GLN A 1 97 ? -9.726 7.018 -11.195 1.00 87.62 97 GLN A C 1
ATOM 723 O O . GLN A 1 97 ? -10.790 6.722 -11.731 1.00 87.62 97 GLN A O 1
ATOM 728 N N . THR A 1 98 ? -9.031 6.153 -10.451 1.00 88.75 98 THR A N 1
ATOM 729 C CA . THR A 1 98 ? -9.421 4.737 -10.299 1.00 88.75 98 THR A CA 1
ATOM 730 C C . THR A 1 98 ? -10.748 4.527 -9.562 1.00 88.75 98 THR A C 1
ATOM 732 O O . THR A 1 98 ? -11.453 3.561 -9.841 1.00 88.75 98 THR A O 1
ATOM 735 N N . LEU A 1 99 ? -11.142 5.447 -8.672 1.00 87.62 99 LEU A N 1
ATOM 736 C CA . LEU A 1 99 ? -12.467 5.437 -8.040 1.00 87.62 99 LEU A CA 1
ATOM 737 C C . LEU A 1 99 ? -13.584 5.779 -9.027 1.00 87.62 99 LEU A C 1
ATOM 739 O O . LEU A 1 99 ? -14.647 5.167 -9.000 1.00 87.62 99 LEU A O 1
ATOM 743 N N . LYS A 1 100 ? -13.357 6.781 -9.885 1.00 88.00 100 LYS A N 1
ATOM 744 C CA . LYS A 1 100 ? -14.329 7.183 -10.911 1.00 88.00 100 LYS A CA 1
ATOM 745 C C . LYS A 1 100 ? -14.458 6.144 -12.017 1.00 88.00 100 LYS A C 1
ATOM 747 O O . LYS A 1 100 ? -15.495 6.084 -12.668 1.00 88.00 100 LYS A O 1
ATOM 752 N N . ARG A 1 101 ? -13.375 5.410 -12.260 1.00 87.56 101 ARG A N 1
ATOM 753 C CA . ARG A 1 101 ? -13.179 4.540 -13.412 1.00 87.56 101 ARG A CA 1
ATOM 754 C C . ARG A 1 101 ? -12.476 3.253 -12.986 1.00 87.56 101 ARG A C 1
ATOM 756 O O . ARG A 1 101 ? -11.253 3.150 -13.122 1.00 87.56 101 ARG A O 1
ATOM 763 N N . PRO A 1 102 ? -13.218 2.295 -12.406 1.00 85.06 102 PRO A N 1
ATOM 764 C CA . PRO A 1 102 ? -12.651 1.054 -11.886 1.00 85.06 102 PRO A CA 1
ATOM 765 C C . PRO A 1 102 ? -11.854 0.255 -12.922 1.00 85.06 102 PRO A C 1
ATOM 767 O O . PRO A 1 102 ? -10.901 -0.424 -12.551 1.00 85.06 102 PRO A O 1
ATOM 770 N N . GLU A 1 103 ? -12.196 0.377 -14.206 1.00 83.38 103 GLU A N 1
ATOM 771 C CA . GLU A 1 103 ? -11.500 -0.254 -15.327 1.00 83.38 103 GLU A CA 1
ATOM 772 C C . GLU A 1 103 ? -10.052 0.234 -15.508 1.00 83.38 103 GLU A C 1
ATOM 774 O O . GLU A 1 103 ? -9.224 -0.490 -16.050 1.00 83.38 103 GLU A O 1
ATOM 779 N N . LEU A 1 104 ? -9.703 1.424 -14.998 1.00 88.38 104 LEU A N 1
ATOM 780 C CA . LEU A 1 104 ? -8.328 1.943 -15.042 1.00 88.38 104 LEU A CA 1
ATOM 781 C C . LEU A 1 104 ? -7.414 1.324 -13.978 1.00 88.38 104 LEU A C 1
ATOM 783 O O . LEU A 1 104 ? -6.210 1.574 -13.978 1.00 88.38 104 LEU A O 1
ATOM 787 N N . ARG A 1 105 ? -7.964 0.550 -13.039 1.00 91.19 105 ARG A N 1
ATOM 788 C CA . ARG A 1 105 ? -7.199 0.004 -11.916 1.00 91.19 105 ARG A CA 1
ATOM 789 C C . ARG A 1 105 ? -6.163 -1.017 -12.360 1.00 91.19 105 ARG A C 1
ATOM 791 O O . ARG A 1 105 ? -5.002 -0.916 -11.974 1.00 91.19 105 ARG A O 1
ATOM 798 N N . ASP A 1 106 ? -6.585 -1.992 -13.152 1.00 92.31 106 ASP A N 1
ATOM 799 C CA . ASP A 1 106 ? -5.700 -3.065 -13.607 1.00 92.31 106 ASP A CA 1
ATOM 800 C C . ASP A 1 106 ? -4.599 -2.530 -14.503 1.00 92.31 106 ASP A C 1
ATOM 802 O O . ASP A 1 106 ? -3.441 -2.927 -14.408 1.00 92.31 106 ASP A O 1
ATOM 806 N N . GLU A 1 107 ? -4.964 -1.555 -15.316 1.00 89.62 107 GLU A N 1
ATOM 807 C CA . GLU A 1 107 ? -4.040 -0.854 -16.173 1.00 89.62 107 GLU A CA 1
ATOM 808 C C . GLU A 1 107 ? -3.014 -0.036 -15.374 1.00 89.62 107 GLU A C 1
ATOM 810 O O . GLU A 1 107 ? -1.822 -0.096 -15.666 1.00 89.62 107 GLU A O 1
ATOM 815 N N . LEU A 1 108 ? -3.428 0.658 -14.307 1.00 91.69 108 LEU A N 1
ATOM 816 C CA . LEU A 1 108 ? -2.491 1.317 -13.394 1.00 91.69 108 LEU A CA 1
ATOM 817 C C . LEU A 1 108 ? -1.491 0.307 -12.807 1.00 91.69 108 LEU A C 1
ATOM 819 O O . LEU A 1 108 ? -0.284 0.551 -12.829 1.00 91.69 108 LEU A O 1
ATOM 823 N N . PHE A 1 109 ? -1.964 -0.853 -12.342 1.00 94.50 109 PHE A N 1
ATOM 824 C CA . PHE A 1 109 ? -1.081 -1.915 -11.853 1.00 94.50 109 PHE A CA 1
ATOM 825 C C . PHE A 1 109 ? -0.152 -2.457 -12.945 1.00 94.50 109 PHE A C 1
ATOM 827 O O . PHE A 1 109 ? 1.029 -2.690 -12.674 1.00 94.50 109 PHE A O 1
ATOM 834 N N . ALA A 1 110 ? -0.636 -2.627 -14.176 1.00 92.44 110 ALA A N 1
ATOM 835 C CA . ALA A 1 110 ? 0.172 -3.076 -15.307 1.00 92.44 110 ALA A CA 1
ATOM 836 C C . ALA A 1 110 ? 1.289 -2.073 -15.642 1.00 92.44 110 ALA A C 1
ATOM 838 O O . ALA A 1 110 ? 2.446 -2.470 -15.819 1.00 92.44 110 ALA A O 1
ATOM 839 N N . GLN A 1 111 ? 0.975 -0.775 -15.651 1.00 91.00 111 GLN A N 1
ATOM 840 C CA . GLN A 1 111 ? 1.948 0.288 -15.902 1.00 91.00 111 GLN A CA 1
ATOM 841 C C . GLN A 1 111 ? 3.002 0.377 -14.809 1.00 91.00 111 GLN A C 1
ATOM 843 O O . GLN A 1 111 ? 4.195 0.377 -15.115 1.00 91.00 111 GLN A O 1
ATOM 848 N N . ILE A 1 112 ? 2.595 0.378 -13.538 1.00 93.50 112 ILE A N 1
ATOM 849 C CA . ILE A 1 112 ? 3.552 0.378 -12.428 1.00 93.50 112 ILE A CA 1
ATOM 850 C C . ILE A 1 112 ? 4.426 -0.884 -12.505 1.00 93.50 112 ILE A C 1
ATOM 852 O O . ILE A 1 112 ? 5.646 -0.785 -12.416 1.00 93.50 112 ILE A O 1
ATOM 856 N N . SER A 1 113 ? 3.839 -2.052 -12.802 1.00 94.38 113 SER A N 1
ATOM 857 C CA . SER A 1 113 ? 4.581 -3.314 -12.969 1.00 94.38 113 SER A CA 1
ATOM 858 C C . SER A 1 113 ? 5.610 -3.269 -14.102 1.00 94.38 113 SER A C 1
ATOM 860 O O . SER A 1 113 ? 6.581 -4.025 -14.103 1.00 94.38 113 SER A O 1
ATOM 862 N N . LYS A 1 114 ? 5.396 -2.446 -15.133 1.00 91.06 114 LYS A N 1
ATOM 863 C CA . LYS A 1 114 ? 6.384 -2.216 -16.196 1.00 91.06 114 LYS A CA 1
ATOM 864 C C . LYS A 1 114 ? 7.547 -1.371 -15.669 1.00 91.06 114 LYS A C 1
ATOM 866 O O . LYS A 1 114 ? 8.706 -1.733 -15.883 1.00 91.06 114 LYS A O 1
ATOM 871 N N . GLN A 1 115 ? 7.237 -0.306 -14.929 1.00 89.25 115 GLN A N 1
ATOM 872 C CA . GLN A 1 115 ? 8.230 0.583 -14.320 1.00 89.25 115 GLN A CA 1
ATOM 873 C C . GLN A 1 115 ? 9.058 -0.102 -13.219 1.00 89.25 115 GLN A C 1
ATOM 875 O O . GLN A 1 115 ? 10.180 0.322 -12.965 1.00 89.25 115 GLN A O 1
ATOM 880 N N . THR A 1 116 ? 8.561 -1.174 -12.593 1.00 93.88 116 THR A N 1
ATOM 881 C CA . THR A 1 116 ? 9.304 -1.954 -11.585 1.00 93.88 116 THR A CA 1
ATOM 882 C C . THR A 1 116 ? 10.241 -3.021 -12.167 1.00 93.88 116 THR A C 1
ATOM 884 O O . THR A 1 116 ? 10.980 -3.652 -11.414 1.00 93.88 116 THR A O 1
ATOM 887 N N . ARG A 1 117 ? 10.220 -3.262 -13.488 1.00 87.62 117 ARG A N 1
ATOM 888 C CA . ARG A 1 117 ? 11.075 -4.261 -14.169 1.00 87.62 117 ARG A CA 1
ATOM 889 C C . ARG A 1 117 ? 12.114 -3.644 -15.092 1.00 87.62 117 ARG A C 1
ATOM 891 O O . ARG A 1 117 ? 13.247 -4.104 -15.130 1.00 87.62 117 ARG A O 1
ATOM 898 N N . ASN A 1 118 ? 11.724 -2.610 -15.829 1.00 76.81 118 ASN A N 1
ATOM 899 C CA . ASN A 1 118 ? 12.515 -2.077 -16.939 1.00 76.81 118 ASN A CA 1
ATOM 900 C C . ASN A 1 118 ? 13.172 -0.735 -16.600 1.00 76.81 118 ASN A C 1
ATOM 902 O O . ASN A 1 118 ? 13.310 0.118 -17.475 1.00 76.81 118 ASN A O 1
ATOM 906 N N . ASN A 1 119 ? 13.539 -0.525 -15.334 1.00 82.94 119 ASN A N 1
ATOM 907 C CA . ASN A 1 119 ? 14.101 0.741 -14.887 1.00 82.94 119 ASN A CA 1
ATOM 908 C C . ASN A 1 119 ? 15.598 0.612 -14.574 1.00 82.94 119 ASN A C 1
ATOM 910 O O . ASN A 1 119 ? 15.944 -0.003 -13.564 1.00 82.94 119 ASN A O 1
ATOM 914 N N . PRO A 1 120 ? 16.485 1.164 -15.423 1.00 84.19 120 PRO A N 1
ATOM 915 C CA . PRO A 1 120 ? 17.925 1.117 -15.184 1.00 84.19 120 PRO A CA 1
ATOM 916 C C . PRO A 1 120 ? 18.364 2.075 -14.067 1.00 84.19 120 PRO A C 1
ATOM 918 O O . PRO A 1 120 ? 19.450 1.912 -13.516 1.00 84.19 120 PRO A O 1
ATOM 921 N N . ASP A 1 121 ? 17.544 3.076 -13.729 1.00 89.75 121 ASP A N 1
ATOM 922 C CA . ASP A 1 121 ? 17.825 4.008 -12.644 1.00 89.75 121 ASP A CA 1
ATOM 923 C C . ASP A 1 121 ? 17.279 3.452 -11.321 1.00 89.75 121 ASP A C 1
ATOM 925 O O . ASP A 1 121 ? 16.069 3.290 -11.132 1.00 89.75 121 ASP A O 1
ATOM 929 N N . ARG A 1 122 ? 18.190 3.182 -10.377 1.00 91.00 122 ARG A N 1
ATOM 930 C CA . ARG A 1 122 ? 17.861 2.638 -9.050 1.00 91.00 122 ARG A CA 1
ATOM 931 C C . ARG A 1 122 ? 16.850 3.506 -8.297 1.00 91.00 122 ARG A C 1
ATOM 933 O O . ARG A 1 122 ? 15.953 2.977 -7.645 1.00 91.00 122 ARG A O 1
ATOM 940 N N . GLN A 1 123 ? 16.979 4.830 -8.364 1.00 88.75 123 GLN A N 1
ATOM 941 C CA . GLN A 1 123 ? 16.097 5.732 -7.632 1.00 88.75 123 GLN A CA 1
ATOM 942 C C . GLN A 1 123 ? 14.686 5.707 -8.219 1.00 88.75 123 GLN A C 1
ATOM 944 O O . GLN A 1 123 ? 13.715 5.648 -7.463 1.00 88.75 123 GLN A O 1
ATOM 949 N N . LEU A 1 124 ? 14.563 5.715 -9.548 1.00 88.62 124 LEU A N 1
ATOM 950 C CA . LEU A 1 124 ? 13.266 5.617 -10.221 1.00 88.62 124 LEU A CA 1
ATOM 951 C C . LEU A 1 124 ? 12.617 4.236 -10.015 1.00 88.62 124 LEU A C 1
ATOM 953 O O . LEU A 1 124 ? 11.388 4.149 -9.935 1.00 88.62 124 LEU A O 1
ATOM 957 N N . LEU A 1 125 ? 13.428 3.178 -9.894 1.00 91.94 125 LEU A N 1
ATOM 958 C CA . LEU A 1 125 ? 12.978 1.832 -9.537 1.00 91.94 125 LEU A CA 1
ATOM 959 C C . LEU A 1 125 ? 12.364 1.803 -8.131 1.00 91.94 125 LEU A C 1
ATOM 961 O O . LEU A 1 125 ? 11.245 1.322 -7.967 1.00 91.94 125 LEU A O 1
ATOM 965 N N . ILE A 1 126 ? 13.046 2.374 -7.134 1.00 92.75 126 ILE A N 1
ATOM 966 C CA . ILE A 1 126 ? 12.519 2.497 -5.764 1.00 92.75 126 ILE A CA 1
ATOM 967 C C . ILE A 1 126 ? 11.203 3.277 -5.761 1.00 92.75 126 ILE A C 1
ATOM 969 O O . ILE A 1 126 ? 10.225 2.820 -5.175 1.00 92.75 126 ILE A O 1
ATOM 973 N N . ARG A 1 127 ? 11.127 4.403 -6.487 1.00 91.12 127 ARG A N 1
ATOM 974 C CA . ARG A 1 127 ? 9.875 5.172 -6.613 1.00 91.12 127 ARG A CA 1
ATOM 975 C C . ARG A 1 127 ? 8.748 4.359 -7.255 1.00 91.12 127 ARG A C 1
ATOM 977 O O . ARG A 1 127 ? 7.604 4.469 -6.827 1.00 91.12 127 ARG A O 1
ATOM 984 N N . ALA A 1 128 ? 9.039 3.523 -8.252 1.00 93.31 128 ALA A N 1
ATOM 985 C CA . ALA A 1 128 ? 8.026 2.642 -8.835 1.00 93.31 128 ALA A CA 1
ATOM 986 C C . ALA A 1 128 ? 7.478 1.643 -7.800 1.00 93.31 128 ALA A C 1
ATOM 988 O O . ALA A 1 128 ? 6.272 1.412 -7.745 1.00 93.31 128 ALA A O 1
ATOM 989 N N . TRP A 1 129 ? 8.349 1.091 -6.953 1.00 96.25 129 TRP A N 1
ATOM 990 C CA . TRP A 1 129 ? 7.959 0.167 -5.887 1.00 96.25 129 TRP A CA 1
ATOM 991 C C . TRP A 1 129 ? 7.206 0.840 -4.737 1.00 96.25 129 TRP A C 1
ATOM 993 O O . TRP A 1 129 ? 6.229 0.278 -4.250 1.00 96.25 129 TRP A O 1
ATOM 1003 N N . GLU A 1 130 ? 7.579 2.060 -4.348 1.00 94.94 130 GLU A N 1
ATOM 1004 C CA . GLU A 1 130 ? 6.794 2.878 -3.413 1.00 94.94 130 GLU A CA 1
ATOM 1005 C C . GLU A 1 130 ? 5.373 3.124 -3.942 1.00 94.94 130 GLU A C 1
ATOM 1007 O O . GLU A 1 130 ? 4.397 2.979 -3.204 1.00 94.94 130 GLU A O 1
ATOM 1012 N N . LEU A 1 131 ? 5.243 3.456 -5.232 1.00 94.38 131 LEU A N 1
ATOM 1013 C CA . LEU A 1 131 ? 3.942 3.662 -5.865 1.00 94.38 131 LEU A CA 1
ATOM 1014 C C . LEU A 1 131 ? 3.129 2.361 -5.925 1.00 94.38 131 LEU A C 1
ATOM 1016 O O . LEU A 1 131 ? 1.935 2.375 -5.627 1.00 94.38 131 LEU A O 1
ATOM 1020 N N . MET A 1 132 ? 3.772 1.232 -6.246 1.00 96.44 132 MET A N 1
ATOM 1021 C CA . MET A 1 132 ? 3.139 -0.090 -6.205 1.00 96.44 132 MET A CA 1
ATOM 1022 C C . MET A 1 132 ? 2.590 -0.395 -4.808 1.00 96.44 132 MET A C 1
ATOM 1024 O O . MET A 1 132 ? 1.431 -0.792 -4.671 1.00 96.44 132 MET A O 1
ATOM 1028 N N . TYR A 1 133 ? 3.399 -0.166 -3.771 1.00 96.69 133 TYR A N 1
ATOM 1029 C CA . TYR A 1 133 ? 3.020 -0.397 -2.382 1.00 96.69 133 TYR A CA 1
ATOM 1030 C C . TYR A 1 133 ? 1.836 0.487 -1.957 1.00 96.69 133 TYR A C 1
ATOM 1032 O O . TYR A 1 133 ? 0.871 -0.010 -1.371 1.00 96.69 133 TYR A O 1
ATOM 1040 N N . LEU A 1 134 ? 1.852 1.775 -2.314 1.00 94.62 134 LEU A N 1
ATOM 1041 C CA . LEU A 1 134 ? 0.749 2.710 -2.069 1.00 94.62 134 LEU A CA 1
ATOM 1042 C C . LEU A 1 134 ? -0.564 2.260 -2.724 1.00 94.62 134 LEU A C 1
ATOM 1044 O O . LEU A 1 134 ? -1.617 2.236 -2.077 1.00 94.62 134 LEU A O 1
ATOM 1048 N N . CYS A 1 135 ? -0.514 1.878 -4.001 1.00 94.38 135 CYS A N 1
ATOM 1049 C CA . CYS A 1 135 ? -1.688 1.388 -4.719 1.00 94.38 135 CYS A CA 1
ATOM 1050 C C . CYS A 1 135 ? -2.216 0.088 -4.098 1.00 94.38 135 CYS A C 1
ATOM 1052 O O . CYS A 1 135 ? -3.404 0.003 -3.797 1.00 94.38 135 CYS A O 1
ATOM 1054 N N . ALA A 1 136 ? -1.339 -0.881 -3.821 1.00 95.75 136 ALA A N 1
ATOM 1055 C CA . ALA A 1 136 ? -1.711 -2.151 -3.196 1.00 95.75 136 ALA A CA 1
ATOM 1056 C C . ALA A 1 136 ? -2.317 -1.988 -1.792 1.00 95.75 136 ALA A C 1
ATOM 1058 O O . ALA A 1 136 ? -3.163 -2.790 -1.396 1.00 95.75 136 ALA A O 1
ATOM 1059 N N . SER A 1 137 ? -1.902 -0.957 -1.049 1.00 94.75 137 SER A N 1
ATOM 1060 C CA . SER A 1 137 ? -2.401 -0.660 0.303 1.00 94.75 137 SER A CA 1
ATOM 1061 C C . SER A 1 137 ? -3.789 -0.024 0.313 1.00 94.75 137 SER A C 1
ATOM 1063 O O . SER A 1 137 ? -4.479 -0.079 1.326 1.00 94.75 137 SER A O 1
ATOM 1065 N N . SER A 1 138 ? -4.207 0.583 -0.799 1.00 91.31 138 SER A N 1
ATOM 1066 C CA . SER A 1 138 ? -5.471 1.322 -0.897 1.00 91.31 138 SER A CA 1
ATOM 1067 C C . SER A 1 138 ? -6.537 0.587 -1.714 1.00 91.31 138 SER A C 1
ATOM 1069 O O . SER A 1 138 ? -7.733 0.743 -1.454 1.00 91.31 138 SER A O 1
ATOM 1071 N N . MET A 1 139 ? -6.131 -0.243 -2.676 1.00 92.50 139 MET A N 1
ATOM 1072 C CA . MET A 1 139 ? -7.042 -1.023 -3.508 1.00 92.50 139 MET A CA 1
ATOM 1073 C C . MET A 1 139 ? -6.407 -2.335 -3.989 1.00 92.50 139 MET A C 1
ATOM 1075 O O . MET A 1 139 ? -5.226 -2.358 -4.336 1.00 92.50 139 MET A O 1
ATOM 1079 N N . PRO A 1 140 ? -7.186 -3.424 -4.090 1.00 93.69 140 PRO A N 1
ATOM 1080 C CA . PRO A 1 140 ? -6.723 -4.636 -4.748 1.00 93.69 140 PRO A CA 1
ATOM 1081 C C . PRO A 1 140 ? -6.846 -4.515 -6.277 1.00 93.69 140 PRO A C 1
ATOM 1083 O O . PRO A 1 140 ? -7.800 -3.877 -6.752 1.00 93.69 140 PRO A O 1
ATOM 1086 N N . PRO A 1 141 ? -5.958 -5.165 -7.056 1.00 94.25 141 PRO A N 1
ATOM 1087 C CA . PRO A 1 141 ? -6.201 -5.404 -8.480 1.00 94.25 141 PRO A CA 1
ATOM 1088 C C . PRO A 1 141 ? -7.483 -6.228 -8.690 1.00 94.25 141 PRO A C 1
ATOM 1090 O O . PRO A 1 141 ? -8.021 -6.816 -7.746 1.00 94.25 141 PRO A O 1
ATOM 1093 N N . SER A 1 142 ? -7.982 -6.302 -9.924 1.00 93.75 142 SER A N 1
ATOM 1094 C CA . SER A 1 142 ? -9.063 -7.233 -10.250 1.00 93.75 142 SER A CA 1
ATOM 1095 C C . SER A 1 142 ? -8.612 -8.695 -10.133 1.00 93.75 142 SER A C 1
ATOM 1097 O O . SER A 1 142 ? -7.426 -9.019 -10.005 1.00 93.75 142 SER A O 1
ATOM 1099 N N . LYS A 1 143 ? -9.586 -9.606 -10.208 1.00 92.06 143 LYS A N 1
ATOM 1100 C CA . LYS A 1 143 ? -9.329 -11.051 -10.207 1.00 92.06 143 LYS A CA 1
ATOM 1101 C C . LYS A 1 143 ? -8.535 -11.505 -11.435 1.00 92.06 143 LYS A C 1
ATOM 1103 O O . LYS A 1 143 ? -7.812 -12.490 -11.325 1.00 92.06 143 LYS A O 1
ATOM 1108 N N . ASP A 1 144 ? -8.639 -10.781 -12.548 1.00 92.12 144 ASP A N 1
ATOM 1109 C CA . ASP A 1 144 ? -8.043 -11.176 -13.824 1.00 92.12 144 ASP A CA 1
ATOM 1110 C C . ASP A 1 144 ? -6.516 -11.051 -13.789 1.00 92.12 144 ASP A C 1
ATOM 1112 O O . ASP A 1 144 ? -5.810 -11.923 -14.291 1.00 92.12 144 ASP A O 1
ATOM 1116 N N . ILE A 1 145 ? -5.991 -10.010 -13.130 1.00 94.00 145 ILE A N 1
ATOM 1117 C CA . ILE A 1 145 ? -4.540 -9.793 -13.002 1.00 94.00 145 ILE A CA 1
ATOM 1118 C C . ILE A 1 145 ? -3.996 -10.094 -11.598 1.00 94.00 145 ILE A C 1
ATOM 1120 O O . ILE A 1 145 ? -2.781 -10.152 -11.409 1.00 94.00 145 ILE A O 1
ATOM 1124 N N . GLY A 1 146 ? -4.863 -10.262 -10.594 1.00 94.25 146 GLY A N 1
ATOM 1125 C CA . GLY A 1 146 ? -4.458 -10.353 -9.190 1.00 94.25 146 GLY A CA 1
ATOM 1126 C C . GLY A 1 146 ? -3.537 -11.534 -8.880 1.00 94.25 146 GLY A C 1
ATOM 1127 O O . GLY A 1 146 ? -2.587 -11.378 -8.108 1.00 94.25 146 GLY A O 1
ATOM 1128 N N . GLY A 1 147 ? -3.769 -12.689 -9.514 1.00 95.69 147 GLY A N 1
ATOM 1129 C CA . GLY A 1 147 ? -2.891 -13.860 -9.391 1.00 95.69 147 GLY A CA 1
ATOM 1130 C C . GLY A 1 147 ? -1.491 -13.580 -9.937 1.00 95.69 147 GLY A C 1
ATOM 1131 O O . GLY A 1 147 ? -0.506 -13.730 -9.218 1.00 95.69 147 GLY A O 1
ATOM 1132 N N . TYR A 1 148 ? -1.427 -13.060 -11.165 1.00 95.69 148 TYR A N 1
ATOM 1133 C CA . TYR A 1 148 ? -0.179 -12.654 -11.809 1.00 95.69 148 TYR A CA 1
ATOM 1134 C C . TYR A 1 148 ? 0.596 -11.622 -10.973 1.00 95.69 148 TYR A C 1
ATOM 1136 O O . TYR A 1 148 ? 1.796 -11.777 -10.750 1.00 95.69 148 TYR A O 1
ATOM 1144 N N . LEU A 1 149 ? -0.079 -10.576 -10.480 1.00 96.81 149 LEU A N 1
ATOM 1145 C CA . LEU A 1 149 ? 0.579 -9.519 -9.712 1.00 96.81 149 LEU A CA 1
ATOM 1146 C C . LEU A 1 149 ? 1.125 -10.056 -8.385 1.00 96.81 149 LEU A C 1
ATOM 1148 O O . LEU A 1 149 ? 2.249 -9.732 -8.009 1.00 96.81 149 LEU A O 1
ATOM 1152 N N . SER A 1 150 ? 0.356 -10.905 -7.699 1.00 97.00 150 SER A N 1
ATOM 1153 C CA . SER A 1 150 ? 0.779 -11.520 -6.437 1.00 97.00 150 SER A CA 1
ATOM 1154 C C . SER A 1 150 ? 2.014 -12.399 -6.624 1.00 97.00 150 SER A C 1
ATOM 1156 O O . SER A 1 150 ? 2.945 -12.316 -5.827 1.00 97.00 150 SER A O 1
ATOM 1158 N N . GLU A 1 151 ? 2.049 -13.203 -7.688 1.00 97.88 151 GLU A N 1
ATOM 1159 C CA . GLU A 1 151 ? 3.197 -14.050 -8.020 1.00 97.88 151 GLU A CA 1
ATOM 1160 C C . GLU A 1 151 ? 4.428 -13.218 -8.400 1.00 97.88 151 GLU A C 1
ATOM 1162 O O . GLU A 1 151 ? 5.519 -13.447 -7.878 1.00 97.88 151 GLU A O 1
ATOM 1167 N N . TYR A 1 152 ? 4.253 -12.197 -9.243 1.00 97.69 152 TYR A N 1
ATOM 1168 C CA . TYR A 1 152 ? 5.332 -11.283 -9.610 1.00 97.69 152 TYR A CA 1
ATOM 1169 C C . TYR A 1 152 ? 5.961 -10.623 -8.375 1.00 97.69 152 TYR A C 1
ATOM 1171 O O . TYR A 1 152 ? 7.178 -10.684 -8.189 1.00 97.69 152 TYR A O 1
ATOM 1179 N N . VAL A 1 153 ? 5.138 -10.033 -7.504 1.00 98.12 153 VAL A N 1
ATOM 1180 C CA . VAL A 1 153 ? 5.611 -9.367 -6.283 1.00 98.12 153 VAL A CA 1
ATOM 1181 C C . VAL A 1 153 ? 6.257 -10.373 -5.326 1.00 98.12 153 VAL A C 1
ATOM 1183 O O . VAL A 1 153 ? 7.299 -10.074 -4.746 1.00 98.12 153 VAL A O 1
ATOM 1186 N N . HIS A 1 154 ? 5.701 -11.582 -5.199 1.00 98.31 154 HIS A N 1
ATOM 1187 C CA . HIS A 1 154 ? 6.290 -12.654 -4.396 1.00 98.31 154 HIS A CA 1
ATOM 1188 C C . HIS A 1 154 ? 7.697 -13.035 -4.873 1.00 98.31 154 HIS A C 1
ATOM 1190 O O . HIS A 1 154 ? 8.604 -13.172 -4.051 1.00 98.31 154 HIS A O 1
ATOM 1196 N N . ASN A 1 155 ? 7.893 -13.169 -6.186 1.00 97.94 155 ASN A N 1
ATOM 1197 C CA . ASN A 1 155 ? 9.185 -13.527 -6.769 1.00 97.94 155 ASN A CA 1
ATOM 1198 C C . ASN A 1 155 ? 10.240 -12.439 -6.542 1.00 97.94 155 ASN A C 1
ATOM 1200 O O . ASN A 1 155 ? 11.398 -12.757 -6.287 1.00 97.94 155 ASN A O 1
ATOM 1204 N N . VAL A 1 156 ? 9.848 -11.161 -6.573 1.00 97.69 156 VAL A N 1
ATOM 1205 C CA . VAL A 1 156 ? 10.761 -10.055 -6.247 1.00 97.69 156 VAL A CA 1
ATOM 1206 C C . VAL A 1 156 ? 11.077 -10.023 -4.749 1.00 97.69 156 VAL A C 1
ATOM 1208 O O . VAL A 1 156 ? 12.240 -9.889 -4.377 1.00 97.69 156 VAL A O 1
ATOM 1211 N N . ALA A 1 157 ? 10.072 -10.212 -3.889 1.00 97.88 157 ALA A N 1
ATOM 1212 C CA . ALA A 1 157 ? 10.231 -10.194 -2.432 1.00 97.88 157 ALA A CA 1
ATOM 1213 C C . ALA A 1 157 ? 11.156 -11.303 -1.896 1.00 97.88 157 ALA A C 1
ATOM 1215 O O . ALA A 1 157 ? 11.774 -11.125 -0.852 1.00 97.88 157 ALA A O 1
ATOM 1216 N N . HIS A 1 158 ? 11.276 -12.430 -2.604 1.00 97.62 158 HIS A N 1
ATOM 1217 C CA . HIS A 1 158 ? 12.113 -13.568 -2.196 1.00 97.62 158 HIS A CA 1
ATOM 1218 C C . HIS A 1 158 ? 13.275 -13.845 -3.163 1.00 97.62 158 HIS A C 1
ATOM 1220 O O . HIS A 1 158 ? 13.960 -14.861 -3.044 1.00 97.62 158 HIS A O 1
ATOM 1226 N N . GLY A 1 159 ? 13.506 -12.962 -4.137 1.00 95.50 159 GLY A N 1
ATOM 1227 C CA . GLY A 1 159 ? 14.573 -13.121 -5.119 1.00 95.50 159 GLY A CA 1
ATOM 1228 C C . GLY A 1 159 ? 15.957 -12.910 -4.502 1.00 95.50 159 GLY A C 1
ATOM 1229 O O . GLY A 1 159 ? 16.168 -11.957 -3.759 1.00 95.50 159 GLY A O 1
ATOM 1230 N N . MET A 1 160 ? 16.922 -13.772 -4.836 1.00 90.56 160 MET A N 1
ATOM 1231 C CA . MET A 1 160 ? 18.280 -13.723 -4.263 1.00 90.56 160 MET A CA 1
ATOM 1232 C C . MET A 1 160 ? 19.158 -12.590 -4.824 1.00 90.56 160 MET A C 1
ATOM 1234 O O . MET A 1 160 ? 20.091 -12.159 -4.158 1.00 90.56 160 MET A O 1
ATOM 1238 N N . ASN A 1 161 ? 18.861 -12.108 -6.035 1.00 91.31 161 ASN A N 1
ATOM 1239 C CA . ASN A 1 161 ? 19.655 -11.105 -6.761 1.00 91.31 161 ASN A CA 1
ATOM 1240 C C . ASN A 1 161 ? 18.867 -9.803 -6.983 1.00 91.31 161 ASN A C 1
ATOM 1242 O O . ASN A 1 161 ? 18.899 -9.221 -8.066 1.00 91.31 161 ASN A O 1
ATOM 1246 N N . VAL A 1 162 ? 18.098 -9.385 -5.979 1.00 92.81 162 VAL A N 1
ATOM 1247 C CA . V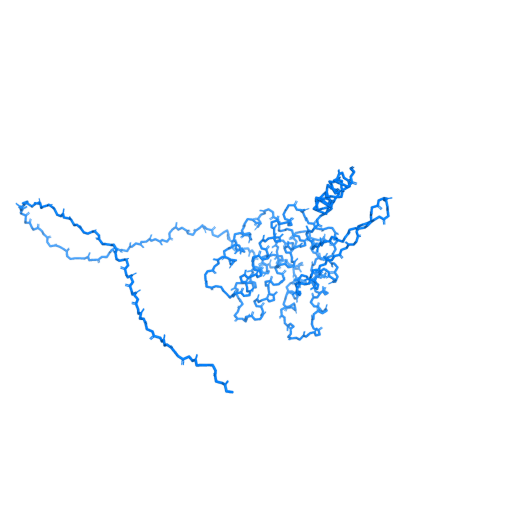AL A 1 162 ? 17.282 -8.164 -6.012 1.00 92.81 162 VAL A CA 1
ATOM 1248 C C . VAL A 1 162 ? 17.901 -7.138 -5.065 1.00 92.81 162 VAL A C 1
ATOM 1250 O O . VAL A 1 162 ? 18.429 -7.501 -4.016 1.00 92.81 162 VAL A O 1
ATOM 1253 N N . ASP A 1 163 ? 17.844 -5.855 -5.430 1.00 94.94 163 ASP A N 1
ATOM 1254 C CA . ASP A 1 163 ? 18.230 -4.765 -4.529 1.00 94.94 163 ASP A CA 1
ATOM 1255 C C . ASP A 1 163 ? 17.469 -4.880 -3.195 1.00 94.94 163 ASP A C 1
ATOM 1257 O O . ASP A 1 163 ? 16.256 -5.094 -3.182 1.00 94.94 163 ASP A O 1
ATOM 1261 N N . SER A 1 164 ? 18.169 -4.750 -2.066 1.00 95.81 164 SER A N 1
ATOM 1262 C CA . SER A 1 164 ? 17.585 -5.007 -0.743 1.00 95.81 164 SER A CA 1
ATOM 1263 C C . SER A 1 164 ? 16.404 -4.090 -0.421 1.00 95.81 164 SER A C 1
ATOM 1265 O O . SER A 1 164 ? 15.445 -4.513 0.216 1.00 95.81 164 SER A O 1
ATOM 1267 N N . GLU A 1 165 ? 16.454 -2.833 -0.864 1.00 95.50 165 GLU A N 1
ATOM 1268 C CA . GLU A 1 165 ? 15.387 -1.860 -0.621 1.00 95.50 165 GLU A CA 1
ATOM 1269 C C . GLU A 1 165 ? 14.148 -2.200 -1.456 1.00 95.50 165 GLU A C 1
ATOM 1271 O O . GLU A 1 165 ? 13.022 -2.182 -0.958 1.00 95.50 165 GLU A O 1
ATOM 1276 N N . VAL A 1 166 ? 14.366 -2.619 -2.705 1.00 96.69 166 VAL A N 1
ATOM 1277 C CA . VAL A 1 166 ? 13.308 -3.140 -3.578 1.00 96.69 166 VAL A CA 1
ATOM 1278 C C . VAL A 1 166 ? 12.679 -4.404 -2.992 1.00 96.69 166 VAL A C 1
ATOM 1280 O O . VAL A 1 166 ? 11.457 -4.535 -3.003 1.00 96.69 166 VAL A O 1
ATOM 1283 N N . GLN A 1 167 ? 13.484 -5.315 -2.446 1.00 97.62 167 GLN A N 1
ATOM 1284 C CA . GLN A 1 167 ? 12.995 -6.545 -1.827 1.00 97.62 167 GLN A CA 1
ATOM 1285 C C . GLN A 1 167 ? 12.084 -6.251 -0.622 1.00 97.62 167 GLN A C 1
ATOM 1287 O O . GLN A 1 167 ? 11.004 -6.834 -0.505 1.00 97.62 167 GLN A O 1
ATOM 1292 N N . VAL A 1 168 ? 12.475 -5.302 0.235 1.00 97.19 168 VAL A N 1
ATOM 1293 C CA . VAL A 1 168 ? 11.665 -4.854 1.380 1.00 97.19 168 VAL A CA 1
ATOM 1294 C C . VAL A 1 168 ? 10.345 -4.231 0.915 1.00 97.19 168 VAL A C 1
ATOM 1296 O O . VAL A 1 168 ? 9.281 -4.603 1.413 1.00 97.19 168 VAL A O 1
ATOM 1299 N N . LEU A 1 169 ? 10.380 -3.340 -0.081 1.00 97.50 169 LEU A N 1
ATOM 1300 C CA . LEU A 1 169 ? 9.167 -2.742 -0.647 1.00 97.50 169 LEU A CA 1
ATOM 1301 C C . LEU A 1 169 ? 8.254 -3.787 -1.302 1.00 97.50 169 LEU A C 1
ATOM 1303 O O . LEU A 1 169 ? 7.031 -3.705 -1.171 1.00 97.50 169 LEU A O 1
ATOM 1307 N N . ALA A 1 170 ? 8.819 -4.793 -1.970 1.00 98.06 170 ALA A N 1
ATOM 1308 C CA . ALA A 1 170 ? 8.059 -5.899 -2.5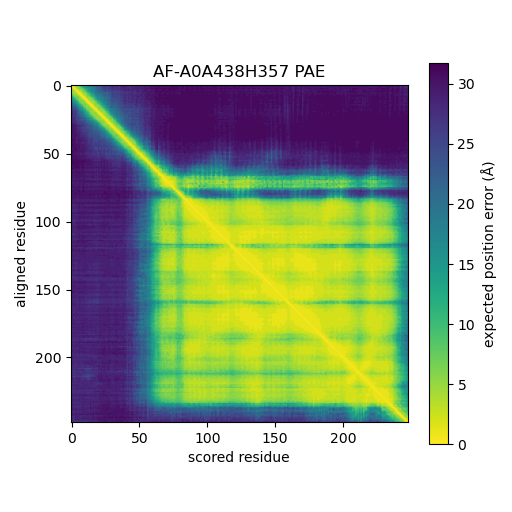40 1.00 98.06 170 ALA A CA 1
ATOM 1309 C C . ALA A 1 170 ? 7.385 -6.742 -1.447 1.00 98.06 170 ALA A C 1
ATOM 1311 O O . ALA A 1 170 ? 6.218 -7.104 -1.590 1.00 98.06 170 ALA A O 1
ATOM 1312 N N . LEU A 1 171 ? 8.05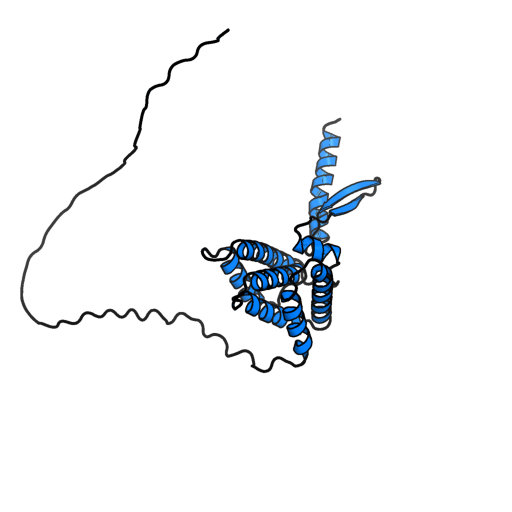8 -6.994 -0.320 1.00 97.88 171 LEU A N 1
ATOM 1313 C CA . LEU A 1 171 ? 7.459 -7.692 0.820 1.00 97.88 171 LEU A CA 1
ATOM 1314 C C . LEU A 1 171 ? 6.290 -6.899 1.427 1.00 97.88 171 LEU A C 1
ATOM 1316 O O .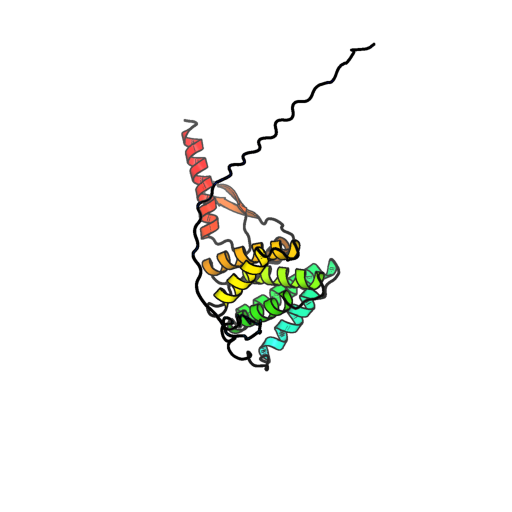 LEU A 1 171 ? 5.225 -7.464 1.691 1.00 97.88 171 LEU A O 1
ATOM 1320 N N . TYR A 1 172 ? 6.452 -5.585 1.601 1.00 97.19 172 TYR A N 1
ATOM 1321 C CA . TYR A 1 172 ? 5.366 -4.712 2.052 1.00 97.19 172 TYR A CA 1
ATOM 1322 C C . TYR A 1 172 ? 4.197 -4.697 1.068 1.00 97.19 172 TYR A C 1
ATOM 1324 O O . TYR A 1 172 ? 3.047 -4.869 1.474 1.00 97.19 172 TYR A O 1
ATOM 1332 N N . THR A 1 173 ? 4.490 -4.602 -0.228 1.00 98.06 173 THR A N 1
ATOM 1333 C CA . THR A 1 173 ? 3.494 -4.687 -1.301 1.00 98.06 173 THR A CA 1
ATOM 1334 C C . THR A 1 173 ? 2.738 -6.014 -1.255 1.00 98.06 173 THR A C 1
ATOM 1336 O O . THR A 1 173 ? 1.514 -6.025 -1.357 1.00 98.06 173 THR A O 1
ATOM 1339 N N . LEU A 1 174 ? 3.430 -7.138 -1.053 1.00 97.81 174 LEU A N 1
ATOM 1340 C CA . LEU A 1 174 ? 2.810 -8.461 -0.977 1.00 97.81 174 LEU A CA 1
ATOM 1341 C C . LEU A 1 174 ? 1.822 -8.555 0.192 1.00 97.81 174 LEU A C 1
ATOM 1343 O O . LEU A 1 174 ? 0.719 -9.083 0.040 1.00 97.81 174 LEU A O 1
ATOM 1347 N N . ASN A 1 175 ? 2.207 -8.040 1.359 1.00 96.62 175 ASN A N 1
ATOM 1348 C CA . ASN A 1 175 ? 1.339 -8.013 2.533 1.00 96.62 175 ASN A CA 1
ATOM 1349 C C . ASN A 1 175 ? 0.146 -7.072 2.328 1.00 96.62 175 ASN A C 1
ATOM 1351 O O . ASN A 1 175 ? -0.981 -7.435 2.666 1.00 96.62 175 ASN A O 1
ATOM 1355 N N . ALA A 1 176 ? 0.373 -5.911 1.713 1.00 96.19 176 ALA A N 1
ATOM 1356 C CA . ALA A 1 176 ? -0.679 -4.971 1.352 1.00 96.19 176 ALA A CA 1
ATOM 1357 C C . ALA A 1 176 ? -1.695 -5.586 0.382 1.00 96.19 176 ALA A C 1
ATOM 1359 O O . ALA A 1 176 ? -2.890 -5.504 0.646 1.00 96.19 176 ALA A O 1
ATOM 1360 N N . LEU A 1 177 ? -1.243 -6.286 -0.667 1.00 96.38 177 LEU A N 1
ATOM 1361 C CA . LEU A 1 177 ? -2.118 -7.002 -1.603 1.00 96.38 177 LEU A CA 1
ATOM 1362 C C . LEU A 1 177 ? -2.989 -8.033 -0.881 1.00 96.38 177 LEU A C 1
ATOM 1364 O O . LEU A 1 177 ? -4.202 -8.060 -1.072 1.00 96.38 177 LEU A O 1
ATOM 1368 N N . LYS A 1 178 ? -2.400 -8.858 -0.006 1.00 95.38 178 LYS A N 1
ATOM 1369 C CA . LYS A 1 178 ? -3.162 -9.844 0.781 1.00 95.38 178 LYS A CA 1
ATOM 1370 C C . LYS A 1 178 ? -4.250 -9.172 1.621 1.00 95.38 178 LYS A C 1
ATOM 1372 O O . LYS A 1 178 ? -5.382 -9.657 1.668 1.00 95.38 178 LYS A O 1
ATOM 1377 N N . ARG A 1 179 ? -3.917 -8.054 2.273 1.00 94.81 179 ARG A N 1
ATOM 1378 C CA . ARG A 1 179 ? -4.860 -7.297 3.105 1.00 94.81 179 ARG A CA 1
ATOM 1379 C C . ARG A 1 179 ? -5.953 -6.627 2.277 1.00 94.81 179 ARG A C 1
ATOM 1381 O O . ARG A 1 179 ? -7.122 -6.783 2.614 1.00 94.81 179 ARG A O 1
ATOM 1388 N N . SER A 1 180 ? -5.611 -5.942 1.189 1.00 93.56 180 SER A N 1
ATOM 1389 C CA . SER A 1 180 ? -6.583 -5.223 0.359 1.00 93.56 180 SER A CA 1
ATOM 1390 C C . SER A 1 180 ? -7.486 -6.158 -0.444 1.00 93.56 180 SER A C 1
ATOM 1392 O O . SER A 1 180 ? -8.651 -5.835 -0.655 1.00 93.56 180 SER A O 1
ATOM 1394 N N . ILE A 1 181 ? -7.023 -7.356 -0.818 1.00 92.69 181 ILE A N 1
ATOM 1395 C CA . ILE A 1 181 ? -7.884 -8.393 -1.411 1.00 92.69 181 ILE A CA 1
ATOM 1396 C C . ILE A 1 181 ? -8.948 -8.854 -0.406 1.00 92.69 181 ILE A C 1
ATOM 1398 O O . ILE A 1 181 ? -10.105 -9.030 -0.782 1.00 92.69 181 ILE A O 1
ATOM 1402 N N . LYS A 1 182 ? -8.575 -9.023 0.870 1.00 92.31 182 LYS A N 1
ATOM 1403 C CA . LYS A 1 182 ? -9.509 -9.413 1.939 1.00 92.31 182 LYS A CA 1
ATOM 1404 C C . LYS A 1 182 ? -10.474 -8.280 2.303 1.00 92.31 182 LYS A C 1
ATOM 1406 O O . LYS A 1 182 ? -11.660 -8.534 2.485 1.00 92.31 182 LYS A O 1
ATOM 1411 N N . ALA A 1 183 ? -9.966 -7.056 2.432 1.00 90.19 183 ALA A N 1
ATOM 1412 C CA . ALA A 1 183 ? -10.744 -5.887 2.843 1.00 90.19 183 ALA A CA 1
ATOM 1413 C C . ALA A 1 183 ? -11.619 -5.312 1.715 1.00 90.19 183 ALA A C 1
ATOM 1415 O O . ALA A 1 183 ? -12.640 -4.684 1.985 1.00 90.19 183 ALA A O 1
ATOM 1416 N N . GLY A 1 184 ? -11.237 -5.538 0.456 1.00 86.81 184 GLY A N 1
ATOM 1417 C CA . GLY A 1 184 ? -11.837 -4.890 -0.706 1.00 86.81 184 GLY A CA 1
ATOM 1418 C C . GLY A 1 184 ? -11.270 -3.485 -0.972 1.00 86.81 184 GLY A C 1
ATOM 1419 O O . GLY A 1 184 ? -10.410 -2.994 -0.237 1.00 86.81 184 GLY A O 1
ATOM 1420 N N . PRO A 1 185 ? -11.708 -2.826 -2.063 1.00 86.56 185 PRO A N 1
ATOM 1421 C CA . PRO A 1 185 ? -11.260 -1.477 -2.401 1.00 86.56 185 PRO A CA 1
ATOM 1422 C C . PRO A 1 185 ? -11.824 -0.437 -1.428 1.00 86.56 185 PRO A C 1
ATOM 1424 O O . PRO A 1 185 ? -13.001 -0.490 -1.071 1.00 86.56 185 PRO A O 1
ATOM 1427 N N . ARG A 1 186 ? -11.023 0.570 -1.062 1.00 88.62 186 ARG A N 1
ATOM 1428 C CA . ARG A 1 186 ? -11.535 1.699 -0.274 1.00 88.62 186 ARG A CA 1
ATOM 1429 C C . ARG A 1 186 ? -12.473 2.571 -1.105 1.00 88.62 186 ARG A C 1
ATOM 1431 O O . ARG A 1 186 ? -12.248 2.789 -2.294 1.00 88.62 186 ARG A O 1
ATOM 1438 N N . HIS A 1 187 ? -13.461 3.172 -0.444 1.00 87.44 187 HIS A N 1
ATOM 1439 C CA . HIS A 1 187 ? -14.369 4.158 -1.046 1.00 87.44 187 HIS A CA 1
ATOM 1440 C C . HIS A 1 187 ? -13.889 5.610 -0.907 1.00 87.44 187 HIS A C 1
ATOM 1442 O O . HIS A 1 187 ? -14.456 6.515 -1.517 1.00 87.44 187 HIS A O 1
ATOM 1448 N N . THR A 1 188 ? -12.848 5.842 -0.110 1.00 88.56 188 THR A N 1
ATOM 1449 C CA . THR A 1 188 ? -12.275 7.164 0.154 1.00 88.56 188 THR A CA 1
ATOM 1450 C C . THR A 1 188 ? -10.839 7.230 -0.341 1.00 88.56 188 THR A C 1
ATOM 1452 O O . THR A 1 188 ? -10.117 6.232 -0.335 1.00 88.56 188 THR A O 1
ATOM 1455 N N . ILE A 1 189 ? -10.435 8.420 -0.787 1.00 88.62 189 ILE A N 1
ATOM 1456 C CA . ILE A 1 189 ? -9.046 8.701 -1.160 1.00 88.62 189 ILE A CA 1
ATOM 1457 C C . ILE A 1 189 ? -8.193 8.651 0.119 1.00 88.62 189 ILE A C 1
ATOM 1459 O O . ILE A 1 189 ? -8.640 9.206 1.125 1.00 88.62 189 ILE A O 1
ATOM 1463 N N . PRO A 1 190 ? -7.004 8.018 0.101 1.00 90.50 190 PRO A N 1
ATOM 1464 C CA . PRO A 1 190 ? -6.091 8.055 1.235 1.00 90.50 190 PRO A CA 1
ATOM 1465 C C . PRO A 1 190 ? -5.758 9.485 1.672 1.00 90.50 190 PRO A C 1
ATOM 1467 O O . PRO A 1 190 ? -5.501 10.355 0.833 1.00 90.50 190 PRO A O 1
ATOM 1470 N N . GLY A 1 191 ? -5.765 9.714 2.982 1.00 91.00 191 GLY A N 1
ATOM 1471 C CA . GLY A 1 191 ? -5.363 10.972 3.596 1.00 91.00 191 GLY A CA 1
ATOM 1472 C C . GLY A 1 191 ? -3.882 11.273 3.372 1.00 91.00 191 GLY A C 1
ATOM 1473 O O . GLY A 1 191 ? -3.074 10.394 3.058 1.00 91.00 191 GLY A O 1
ATOM 1474 N N . ARG A 1 192 ? -3.497 12.539 3.544 1.00 90.94 192 ARG A N 1
ATOM 1475 C CA . ARG A 1 192 ? -2.096 12.959 3.394 1.00 90.94 192 ARG A CA 1
ATOM 1476 C C . ARG A 1 192 ? -1.212 12.262 4.425 1.00 90.94 192 ARG A C 1
ATOM 1478 O O . ARG A 1 192 ? -0.142 11.773 4.082 1.00 90.94 192 ARG A O 1
ATOM 1485 N N . GLU A 1 193 ? -1.687 12.214 5.660 1.00 92.38 193 GLU A N 1
ATOM 1486 C CA . GLU A 1 193 ? -1.069 11.544 6.794 1.00 92.38 193 GLU A CA 1
ATOM 1487 C C . GLU A 1 193 ? -0.905 10.040 6.557 1.00 92.38 193 GLU A C 1
ATOM 1489 O O . GLU A 1 193 ? 0.140 9.498 6.901 1.00 92.38 193 GLU A O 1
ATOM 1494 N N . GLU A 1 194 ? -1.870 9.388 5.901 1.00 93.06 194 GLU A N 1
ATOM 1495 C CA . GLU A 1 194 ? -1.783 7.976 5.512 1.00 93.06 194 GLU A CA 1
ATOM 1496 C C . GLU A 1 194 ? -0.672 7.742 4.488 1.00 93.06 194 GLU A C 1
ATOM 1498 O O . GLU A 1 194 ? 0.178 6.871 4.678 1.00 93.06 194 GLU A O 1
ATOM 1503 N N . ILE A 1 195 ? -0.644 8.544 3.421 1.00 91.62 195 ILE A N 1
ATOM 1504 C CA . ILE A 1 195 ? 0.366 8.431 2.360 1.00 91.62 195 ILE A CA 1
ATOM 1505 C C . ILE A 1 195 ? 1.764 8.718 2.913 1.00 91.62 195 ILE A C 1
ATOM 1507 O O . ILE A 1 195 ? 2.706 7.974 2.639 1.00 91.62 195 ILE A O 1
ATOM 1511 N N . GLU A 1 196 ? 1.905 9.778 3.707 1.00 90.38 196 GLU A N 1
ATOM 1512 C CA . GLU A 1 196 ? 3.169 10.138 4.345 1.00 90.38 196 GLU A CA 1
ATOM 1513 C C . GLU A 1 196 ? 3.637 9.043 5.304 1.00 90.38 196 GLU A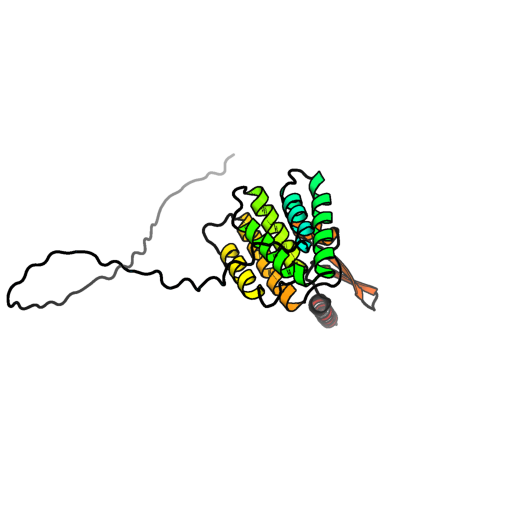 C 1
ATOM 1515 O O . GLU A 1 196 ? 4.806 8.656 5.266 1.00 90.38 196 GLU A O 1
ATOM 1520 N N . ALA A 1 197 ? 2.732 8.498 6.118 1.00 92.25 197 ALA A N 1
ATOM 1521 C CA . ALA A 1 197 ? 3.045 7.412 7.032 1.00 92.25 197 ALA A CA 1
ATOM 1522 C C . ALA A 1 197 ? 3.556 6.168 6.306 1.00 92.25 197 ALA A C 1
ATOM 1524 O O . ALA A 1 197 ? 4.586 5.613 6.690 1.00 92.25 197 ALA A O 1
ATOM 1525 N N . LEU A 1 198 ? 2.899 5.784 5.211 1.00 91.75 198 LEU A N 1
ATOM 1526 C CA . LEU A 1 198 ? 3.292 4.615 4.435 1.00 91.75 198 LEU A CA 1
ATOM 1527 C C . LEU A 1 198 ? 4.666 4.790 3.768 1.00 91.75 198 LEU A C 1
ATOM 1529 O O . LEU A 1 198 ? 5.462 3.854 3.757 1.00 91.75 198 LEU A O 1
ATOM 1533 N N . LEU A 1 199 ? 4.962 5.986 3.246 1.00 86.69 199 LEU A N 1
ATOM 1534 C CA . LEU A 1 199 ? 6.237 6.287 2.583 1.00 86.69 199 LEU A CA 1
ATOM 1535 C C . LEU A 1 199 ? 7.405 6.491 3.556 1.00 86.69 199 LEU A C 1
ATOM 1537 O O . LEU A 1 199 ? 8.552 6.259 3.189 1.00 86.69 199 LEU A O 1
ATOM 1541 N N . THR A 1 200 ? 7.137 6.954 4.777 1.00 88.69 200 THR A N 1
ATOM 1542 C CA . THR A 1 200 ? 8.176 7.237 5.786 1.00 88.69 200 THR A CA 1
ATOM 1543 C C . THR A 1 200 ? 8.321 6.134 6.832 1.00 88.69 200 THR A C 1
ATOM 1545 O O . THR A 1 200 ? 9.209 6.206 7.678 1.00 88.69 200 THR A O 1
ATOM 1548 N N . GLY 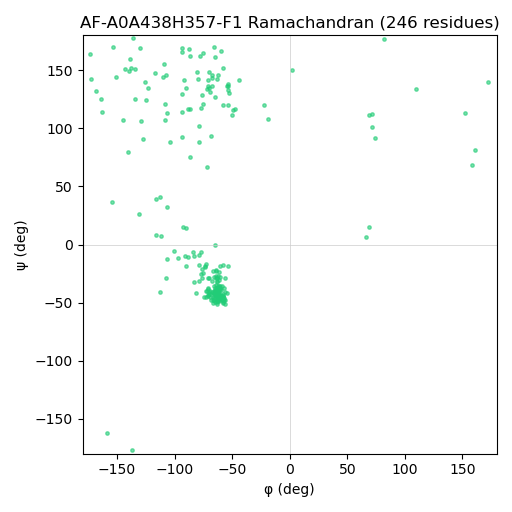A 1 201 ? 7.448 5.122 6.806 1.00 88.06 201 GLY A N 1
ATOM 1549 C CA . GLY A 1 201 ? 7.383 4.083 7.835 1.00 88.06 201 GLY A CA 1
ATOM 1550 C C . GLY A 1 201 ? 6.871 4.591 9.188 1.00 88.06 201 GLY A C 1
ATOM 1551 O O . GLY A 1 201 ? 7.042 3.915 10.203 1.00 88.06 201 GLY A O 1
ATOM 1552 N N . LYS A 1 202 ? 6.259 5.781 9.235 1.00 92.38 202 LYS A N 1
ATOM 1553 C CA . LYS A 1 202 ? 5.670 6.327 10.460 1.00 92.38 202 LYS A CA 1
ATOM 1554 C C . LYS A 1 202 ? 4.426 5.520 10.832 1.00 92.38 202 LYS A C 1
ATOM 1556 O O . LYS A 1 202 ? 3.565 5.257 10.001 1.00 92.38 202 LYS A O 1
ATOM 1561 N N . LYS A 1 203 ? 4.309 5.164 12.110 1.00 92.69 203 LYS A N 1
ATOM 1562 C CA . LYS A 1 203 ? 3.118 4.505 12.654 1.00 92.69 203 LYS A CA 1
ATOM 1563 C C . LYS A 1 203 ? 2.000 5.532 12.840 1.00 92.69 203 LYS A C 1
ATOM 1565 O O . LYS A 1 203 ? 2.227 6.568 13.466 1.00 92.69 203 LYS A O 1
ATOM 1570 N N . LEU A 1 204 ? 0.811 5.241 12.318 1.00 95.38 204 LEU A N 1
ATOM 1571 C CA . LEU A 1 204 ? -0.392 6.003 12.641 1.00 95.38 204 LEU A CA 1
ATOM 1572 C C . LEU A 1 204 ? -1.108 5.371 13.825 1.00 95.38 204 LEU A C 1
ATOM 1574 O O . LEU A 1 204 ? -1.171 4.144 13.953 1.00 95.38 204 LEU A O 1
ATOM 1578 N N . THR A 1 205 ? -1.646 6.231 14.678 1.00 96.38 205 THR A N 1
ATOM 1579 C CA . THR A 1 205 ? -2.443 5.845 15.832 1.00 96.38 205 THR A CA 1
ATOM 1580 C C . THR A 1 205 ? -3.697 6.702 15.919 1.00 96.38 205 THR A C 1
ATOM 1582 O O . THR A 1 205 ? -3.740 7.830 15.423 1.00 96.38 205 THR A O 1
ATOM 1585 N N . THR A 1 206 ? -4.750 6.131 16.490 1.00 95.12 206 THR A N 1
ATOM 1586 C CA . THR A 1 206 ? -6.010 6.819 16.760 1.00 95.12 206 THR A CA 1
ATOM 1587 C C . THR A 1 206 ? -6.540 6.384 18.117 1.00 95.12 206 THR A C 1
ATOM 1589 O O . THR A 1 206 ? -6.289 5.260 18.555 1.00 95.12 206 THR A O 1
ATOM 1592 N N . ILE A 1 207 ? -7.257 7.283 18.784 1.00 95.25 207 ILE A N 1
ATOM 1593 C CA . ILE A 1 207 ? -7.821 7.043 20.110 1.00 95.25 207 ILE A CA 1
ATOM 1594 C C . ILE A 1 207 ? -9.249 6.525 19.947 1.00 95.25 207 ILE A C 1
ATOM 1596 O O . ILE A 1 207 ? -10.058 7.131 19.242 1.00 95.25 207 ILE A O 1
ATOM 1600 N N . VAL A 1 208 ? -9.556 5.415 20.614 1.00 94.88 208 VAL A N 1
ATOM 1601 C CA . VAL A 1 208 ? -10.906 4.860 20.719 1.00 94.88 208 VAL A CA 1
ATOM 1602 C C . VAL A 1 208 ? -11.409 5.084 22.137 1.00 94.88 208 VAL A C 1
ATOM 1604 O O . VAL A 1 208 ? -10.792 4.617 23.088 1.00 94.88 208 VAL A O 1
ATOM 1607 N N . PHE A 1 209 ? -12.527 5.796 22.264 1.00 92.06 209 PHE A N 1
ATOM 1608 C CA . PHE A 1 209 ? -13.192 6.043 23.542 1.00 92.06 209 PHE A CA 1
ATOM 1609 C C . PHE A 1 209 ? -14.217 4.947 23.836 1.00 92.06 209 PHE A C 1
ATOM 1611 O O . PHE A 1 209 ? -15.010 4.582 22.961 1.00 92.06 209 PHE A O 1
ATOM 1618 N N . PHE A 1 210 ? -14.208 4.450 25.068 1.00 90.81 210 PHE A N 1
ATOM 1619 C CA . PHE A 1 210 ? -15.203 3.522 25.591 1.00 90.81 210 PHE A CA 1
ATOM 1620 C C . PHE A 1 210 ? -16.331 4.268 26.309 1.00 90.81 210 PHE A C 1
ATOM 1622 O O . PHE A 1 210 ? -16.265 5.471 26.553 1.00 90.81 210 PHE A O 1
ATOM 1629 N N . LEU A 1 211 ? -17.400 3.539 26.634 1.00 90.50 211 LEU A N 1
ATOM 1630 C CA . LEU A 1 211 ? -18.587 4.105 27.286 1.00 90.50 211 LEU A CA 1
ATOM 1631 C C . LEU A 1 211 ? -18.367 4.468 28.760 1.00 90.50 211 LEU A C 1
ATOM 1633 O O . LEU A 1 211 ? -19.178 5.190 29.328 1.00 90.50 211 LEU A O 1
ATOM 1637 N N . ASP A 1 212 ? -17.312 3.951 29.381 1.00 89.81 212 ASP A N 1
ATOM 1638 C CA . ASP A 1 212 ? -16.903 4.272 30.750 1.00 89.81 212 ASP A CA 1
ATOM 1639 C C . ASP A 1 212 ? -15.919 5.456 30.807 1.00 89.81 212 ASP A C 1
ATOM 1641 O O . ASP A 1 212 ? -15.286 5.683 31.836 1.00 89.81 212 ASP A O 1
ATOM 1645 N N . GLU A 1 213 ? -15.796 6.205 29.705 1.00 89.94 213 GLU A N 1
ATOM 1646 C CA . GLU A 1 213 ? -14.874 7.334 29.526 1.00 89.94 213 GLU A CA 1
ATOM 1647 C C . GLU A 1 213 ? -13.382 6.947 29.525 1.00 89.94 213 GLU A C 1
ATOM 1649 O O . GLU A 1 213 ? -12.513 7.822 29.453 1.00 89.94 213 GLU A O 1
ATOM 1654 N N . THR A 1 214 ? -13.052 5.650 29.557 1.00 91.31 214 THR A N 1
ATOM 1655 C CA . THR A 1 214 ? -11.684 5.188 29.296 1.00 91.31 214 THR A CA 1
ATOM 1656 C C . THR A 1 214 ? -11.375 5.248 27.800 1.00 91.31 214 THR A C 1
ATOM 1658 O O . THR A 1 214 ? -12.263 5.391 26.950 1.00 91.31 214 THR A O 1
ATOM 1661 N N . PHE A 1 215 ? -10.093 5.168 27.447 1.00 91.56 215 PHE A N 1
ATOM 1662 C CA . PHE A 1 215 ? -9.668 5.183 26.055 1.00 91.56 215 PHE A CA 1
ATOM 1663 C C . PHE A 1 215 ? -8.490 4.249 25.819 1.00 91.56 215 PHE A C 1
ATOM 1665 O O . PHE A 1 215 ? -7.654 4.057 26.698 1.00 91.56 215 PHE A O 1
ATOM 1672 N N . GLU A 1 216 ? -8.406 3.726 24.601 1.00 93.56 216 GLU A N 1
ATOM 1673 C CA . GLU A 1 216 ? -7.261 2.953 24.128 1.00 93.56 216 GLU A CA 1
ATOM 1674 C C . GLU A 1 216 ? -6.719 3.546 22.831 1.00 93.56 216 GLU A C 1
ATOM 1676 O O . GLU A 1 216 ? -7.464 3.978 21.944 1.00 93.56 216 GLU A O 1
ATOM 1681 N N . GLU A 1 217 ? -5.395 3.577 22.723 1.00 95.25 217 GLU A N 1
ATOM 1682 C CA . GLU A 1 217 ? -4.708 4.035 21.523 1.00 95.25 217 GLU A CA 1
ATOM 1683 C C . GLU A 1 217 ? -4.398 2.835 20.627 1.00 95.25 217 GLU A C 1
ATOM 1685 O O . GLU A 1 217 ? -3.575 1.978 20.956 1.00 95.25 217 GLU A O 1
ATOM 1690 N N . ILE A 1 218 ? -5.027 2.784 19.453 1.00 95.38 218 ILE A N 1
ATOM 1691 C CA . ILE A 1 218 ? -4.810 1.704 18.490 1.00 95.38 218 ILE A CA 1
ATOM 1692 C C . ILE A 1 218 ? -4.012 2.182 17.285 1.00 95.38 218 ILE A C 1
ATOM 1694 O O . ILE A 1 218 ? -4.147 3.311 16.812 1.00 95.38 218 ILE A O 1
ATOM 1698 N N . ALA A 1 219 ? -3.186 1.284 16.757 1.00 95.25 219 ALA A N 1
ATOM 1699 C CA . ALA A 1 219 ? -2.470 1.503 15.512 1.00 95.25 219 ALA A CA 1
ATOM 1700 C C . ALA A 1 219 ? -3.381 1.242 14.310 1.00 95.25 219 ALA A C 1
ATOM 1702 O O . ALA A 1 219 ? -4.140 0.271 14.309 1.00 95.25 219 ALA A O 1
ATOM 1703 N N . TYR A 1 220 ? -3.249 2.044 13.259 1.00 94.25 220 TYR A N 1
ATOM 1704 C CA . TYR A 1 220 ? -3.926 1.781 11.994 1.00 94.25 220 TYR A CA 1
ATOM 1705 C C . TYR A 1 220 ? -3.015 2.067 10.801 1.00 94.25 220 TYR A C 1
ATOM 1707 O O . TYR A 1 220 ? -2.013 2.770 10.909 1.00 94.25 220 TYR A O 1
ATOM 1715 N N . ASP A 1 221 ? -3.358 1.486 9.659 1.00 92.00 221 ASP A N 1
ATOM 1716 C CA . ASP A 1 221 ? -2.768 1.794 8.363 1.00 92.00 221 ASP A CA 1
ATOM 1717 C C . ASP A 1 221 ? -3.869 1.878 7.298 1.00 92.00 221 ASP A C 1
ATOM 1719 O O . ASP A 1 221 ? -5.059 1.742 7.599 1.00 92.00 221 ASP A O 1
ATOM 1723 N N . MET A 1 222 ? -3.476 2.086 6.037 1.00 90.25 222 MET A N 1
ATOM 1724 C CA . MET A 1 222 ? -4.423 2.256 4.933 1.00 90.25 222 MET A CA 1
ATOM 1725 C C . MET A 1 222 ? -5.347 1.058 4.688 1.00 90.25 222 MET A C 1
ATOM 1727 O O . MET A 1 222 ? -6.369 1.239 4.025 1.00 90.25 222 MET A O 1
ATOM 1731 N N . ALA A 1 223 ? -5.009 -0.130 5.195 1.00 88.69 223 ALA A N 1
ATOM 1732 C CA . ALA A 1 223 ? -5.766 -1.362 5.016 1.00 88.69 223 ALA A CA 1
ATOM 1733 C C . ALA A 1 223 ? -6.415 -1.856 6.323 1.00 88.69 223 ALA A C 1
ATOM 1735 O O . ALA A 1 223 ? -6.929 -2.977 6.360 1.00 88.69 223 ALA A O 1
ATOM 1736 N N . THR A 1 224 ? -6.361 -1.083 7.413 1.00 91.88 224 THR A N 1
ATOM 1737 C CA . THR A 1 224 ? -7.013 -1.435 8.682 1.00 91.88 224 THR A CA 1
ATOM 1738 C C . THR A 1 224 ? -8.515 -1.210 8.580 1.00 91.88 224 THR A C 1
ATOM 1740 O O . THR A 1 224 ? -8.983 -0.101 8.327 1.00 91.88 224 THR A O 1
ATOM 1743 N N . THR A 1 225 ? -9.282 -2.276 8.790 1.00 92.31 225 THR A N 1
ATOM 1744 C CA . THR A 1 225 ? -10.745 -2.225 8.824 1.00 92.31 225 THR A CA 1
ATOM 1745 C C . THR A 1 225 ? -11.260 -2.053 10.252 1.00 92.31 225 THR A C 1
ATOM 1747 O O . THR A 1 225 ? -10.552 -2.301 11.228 1.00 92.31 225 THR A O 1
ATOM 1750 N N . VAL A 1 226 ? -12.541 -1.698 10.389 1.00 92.94 226 VAL A N 1
ATOM 1751 C CA . VAL A 1 226 ? -13.218 -1.684 11.698 1.00 92.94 226 VAL A CA 1
ATOM 1752 C C . VAL A 1 226 ? -13.192 -3.071 12.348 1.00 92.94 226 VAL A C 1
ATOM 1754 O O . VAL A 1 226 ? -13.033 -3.168 13.559 1.00 92.94 226 VAL A O 1
ATOM 1757 N N . ALA A 1 227 ? -13.294 -4.148 11.563 1.00 92.25 227 ALA A N 1
ATOM 1758 C CA . ALA A 1 227 ? -13.212 -5.508 12.090 1.00 92.25 227 ALA A CA 1
ATOM 1759 C C . ALA A 1 227 ? -11.830 -5.808 12.695 1.00 92.25 227 ALA A C 1
ATOM 1761 O O . ALA A 1 227 ? -11.760 -6.414 13.762 1.00 92.25 227 ALA A O 1
ATOM 1762 N N . ASP A 1 228 ? -10.749 -5.339 12.060 1.00 93.31 228 ASP A N 1
ATOM 1763 C CA . ASP A 1 228 ? -9.390 -5.481 12.597 1.00 93.31 228 ASP A CA 1
ATOM 1764 C C . ASP A 1 228 ? -9.221 -4.669 13.892 1.00 93.31 228 ASP A C 1
ATOM 1766 O O . ASP A 1 228 ? -8.689 -5.175 14.877 1.00 93.31 228 ASP A O 1
ATOM 1770 N N . ALA A 1 229 ? -9.729 -3.430 13.919 1.00 93.38 229 ALA A N 1
ATOM 1771 C CA . ALA A 1 229 ? -9.697 -2.579 15.109 1.00 93.38 229 ALA A CA 1
ATOM 1772 C C . ALA A 1 229 ? -10.466 -3.204 16.284 1.00 93.38 229 ALA A C 1
ATOM 1774 O O . ALA A 1 229 ? -9.960 -3.250 17.402 1.00 93.38 229 ALA A O 1
ATOM 1775 N N . VAL A 1 230 ? -11.663 -3.738 16.032 1.00 93.56 230 VAL A N 1
ATOM 1776 C CA . VAL A 1 230 ? -12.469 -4.431 17.047 1.00 93.56 230 VAL A CA 1
ATOM 1777 C C . VAL A 1 230 ? -11.738 -5.657 17.590 1.00 93.56 230 VAL A C 1
ATOM 1779 O O . VAL A 1 230 ? -11.779 -5.899 18.792 1.00 93.56 230 VAL A O 1
ATOM 1782 N N . GLU A 1 231 ? -11.052 -6.422 16.741 1.00 92.81 231 GLU A N 1
ATOM 1783 C CA . GLU A 1 231 ? -10.288 -7.589 17.191 1.00 92.81 231 GLU A CA 1
ATOM 1784 C C . GLU A 1 231 ? -9.131 -7.202 18.119 1.00 92.81 231 GLU A C 1
ATOM 1786 O O . GLU A 1 231 ? -8.921 -7.840 19.149 1.00 92.81 231 GLU A O 1
ATOM 1791 N N . VAL A 1 232 ? -8.436 -6.106 17.807 1.00 91.81 232 VAL A N 1
ATOM 1792 C CA . VAL A 1 232 ? -7.406 -5.536 18.682 1.00 91.81 232 VAL A CA 1
ATOM 1793 C C . VAL A 1 232 ? -8.015 -5.104 20.020 1.00 91.81 232 VAL A C 1
ATOM 1795 O O . VAL A 1 232 ? -7.521 -5.502 21.073 1.00 91.81 232 VAL A O 1
ATOM 1798 N N . LEU A 1 233 ? -9.125 -4.364 20.000 1.00 91.31 233 LEU A N 1
ATOM 1799 C CA . LEU A 1 233 ? -9.785 -3.853 21.208 1.00 91.31 233 LEU A CA 1
ATOM 1800 C C . LEU A 1 233 ? -10.300 -4.960 22.133 1.00 91.31 233 LEU A C 1
ATOM 1802 O O . LEU A 1 233 ? -10.205 -4.822 23.351 1.00 91.31 233 LEU A O 1
ATOM 1806 N N . LYS A 1 234 ? -10.782 -6.086 21.588 1.00 89.44 234 LYS A N 1
ATOM 1807 C CA . LYS A 1 234 ? -11.180 -7.245 22.406 1.00 89.44 234 LYS A CA 1
ATOM 1808 C C . LYS A 1 234 ? -10.054 -7.696 23.331 1.00 89.44 234 LYS A C 1
ATOM 1810 O O . LYS A 1 234 ? -10.317 -8.002 24.488 1.00 89.44 234 LYS A O 1
ATOM 1815 N N . SER A 1 235 ? -8.813 -7.728 22.840 1.00 82.38 235 SER A N 1
ATOM 1816 C CA . SER A 1 235 ? -7.670 -8.171 23.647 1.00 82.38 235 SER A CA 1
ATOM 1817 C C . SER A 1 235 ? -7.411 -7.269 24.860 1.00 82.38 235 SER A C 1
ATOM 1819 O O . SER A 1 235 ? -7.040 -7.777 25.914 1.00 82.38 235 SER A O 1
ATOM 1821 N N . PHE A 1 236 ? -7.691 -5.966 24.747 1.00 80.12 236 PHE A N 1
ATOM 1822 C CA . PHE A 1 236 ? -7.580 -5.013 25.854 1.00 80.12 236 PHE A CA 1
ATOM 1823 C C . PHE A 1 236 ? -8.721 -5.172 26.860 1.00 80.12 236 PHE A C 1
ATOM 1825 O O . PHE A 1 236 ? -8.469 -5.266 28.057 1.00 80.12 236 PHE A O 1
ATOM 1832 N N . ILE A 1 237 ? -9.964 -5.294 26.382 1.00 76.88 237 ILE A N 1
ATOM 1833 C CA . ILE A 1 237 ? -11.137 -5.466 27.255 1.00 76.88 237 ILE A CA 1
ATOM 1834 C C . ILE A 1 237 ? -11.014 -6.752 28.081 1.00 76.88 237 ILE A C 1
ATOM 1836 O O . ILE A 1 237 ? -11.151 -6.714 29.300 1.00 76.88 237 ILE A O 1
ATOM 1840 N N . PHE A 1 238 ? -10.666 -7.881 27.451 1.00 69.06 238 PHE A N 1
ATOM 1841 C CA . PHE A 1 238 ? -10.474 -9.140 28.179 1.00 69.06 238 PHE A CA 1
ATOM 1842 C C . PHE A 1 238 ? -9.325 -9.074 29.190 1.00 69.06 238 PHE A C 1
ATOM 1844 O O . PHE A 1 238 ? -9.381 -9.746 30.218 1.00 69.06 238 PHE A O 1
ATOM 1851 N N . TYR A 1 239 ? -8.284 -8.285 28.913 1.00 61.50 239 TYR A N 1
ATOM 1852 C CA . TYR A 1 239 ? -7.187 -8.076 29.853 1.00 61.50 239 TYR A CA 1
ATOM 1853 C C . TYR A 1 239 ? -7.634 -7.251 31.069 1.00 61.50 239 TYR A C 1
ATOM 1855 O O . TYR A 1 239 ? -7.298 -7.604 32.197 1.00 61.50 239 TYR A O 1
ATOM 1863 N N . ILE A 1 240 ? -8.442 -6.207 30.861 1.00 61.75 240 ILE A N 1
ATOM 1864 C CA . ILE A 1 240 ? -9.022 -5.396 31.943 1.00 61.75 240 ILE A CA 1
ATOM 1865 C C . ILE A 1 240 ? -9.966 -6.241 32.809 1.00 61.75 240 ILE A C 1
ATOM 1867 O O . ILE A 1 240 ? -9.859 -6.211 34.037 1.00 61.75 240 ILE A O 1
ATOM 1871 N N . ASP A 1 241 ? -10.828 -7.055 32.195 1.00 63.41 241 ASP A N 1
ATOM 1872 C CA . ASP A 1 241 ? -11.719 -7.966 32.924 1.00 63.41 241 ASP A CA 1
ATOM 1873 C C . ASP A 1 241 ? -10.929 -9.011 33.738 1.00 63.41 241 ASP A C 1
ATOM 1875 O O . ASP A 1 241 ? -11.300 -9.327 34.867 1.00 63.41 241 ASP A O 1
ATOM 1879 N N . LEU A 1 242 ? -9.803 -9.525 33.220 1.00 58.81 242 LEU A N 1
ATOM 1880 C CA . LEU A 1 242 ? -8.942 -10.441 33.980 1.00 58.81 242 LEU A CA 1
ATOM 1881 C C . LEU A 1 242 ? -8.220 -9.744 35.139 1.00 58.81 242 LEU A C 1
ATOM 1883 O O . LEU A 1 242 ? -8.173 -10.297 36.235 1.00 58.81 242 LEU A O 1
ATOM 1887 N N . CYS A 1 243 ? -7.647 -8.560 34.917 1.00 55.25 243 CYS A N 1
ATOM 1888 C CA . CYS A 1 243 ? -6.931 -7.821 35.957 1.00 55.25 243 CYS A CA 1
ATOM 1889 C C . CYS A 1 243 ? -7.866 -7.395 37.093 1.00 55.25 243 CYS A C 1
ATOM 1891 O O . CYS A 1 243 ? -7.543 -7.612 38.256 1.00 55.25 243 CYS A O 1
ATOM 1893 N N . THR A 1 244 ? -9.062 -6.895 36.773 1.00 57.62 244 THR A N 1
ATOM 1894 C CA . THR A 1 244 ? -10.065 -6.546 37.794 1.00 57.62 244 THR A CA 1
ATOM 1895 C C . THR A 1 244 ? -10.550 -7.759 38.594 1.00 57.62 244 THR A C 1
ATOM 1897 O O . THR A 1 244 ? -10.879 -7.612 39.767 1.00 57.62 244 THR A O 1
ATOM 1900 N N . CYS A 1 245 ? -10.545 -8.964 38.010 1.00 49.00 245 CYS A N 1
ATOM 1901 C CA . CYS A 1 245 ? -10.883 -10.202 38.720 1.00 49.00 245 CYS A CA 1
ATOM 1902 C C . CYS A 1 245 ? -9.752 -10.757 39.604 1.00 49.00 245 CYS A C 1
ATOM 1904 O O . CYS A 1 245 ? -10.027 -11.611 40.443 1.00 49.00 245 CYS A O 1
ATOM 1906 N N . VAL A 1 246 ? -8.496 -10.336 39.416 1.00 50.22 246 VAL A N 1
ATOM 1907 C CA . VAL A 1 246 ? -7.346 -10.799 40.224 1.00 50.22 246 VAL A CA 1
ATOM 1908 C C . VAL A 1 246 ? -7.115 -9.913 41.456 1.00 50.22 246 VAL A C 1
ATOM 1910 O O . VAL A 1 246 ? -6.502 -10.363 42.421 1.00 50.22 246 VAL A O 1
ATOM 1913 N N . ASP A 1 247 ? -7.657 -8.694 41.460 1.00 47.97 247 ASP A N 1
ATOM 1914 C CA . ASP A 1 247 ? -7.537 -7.734 42.565 1.00 47.97 247 ASP A CA 1
ATOM 1915 C C . ASP A 1 247 ? -8.704 -7.793 43.590 1.00 47.97 247 ASP A C 1
ATOM 1917 O O . ASP A 1 247 ? -8.848 -6.881 44.410 1.00 47.97 247 ASP A O 1
ATOM 1921 N N . ILE A 1 248 ? -9.527 -8.857 43.578 1.00 44.00 248 ILE A N 1
ATOM 1922 C CA . ILE A 1 248 ? -10.619 -9.134 44.546 1.00 44.00 248 ILE A CA 1
ATOM 1923 C C . ILE A 1 248 ? -10.328 -10.425 45.314 1.00 44.00 248 ILE A C 1
ATOM 1925 O O . ILE A 1 248 ? -10.492 -10.415 46.557 1.00 44.00 248 ILE A O 1
#

Radius of gyration: 30.2 Å; Cα contacts (8 Å, |Δi|>4): 177; chains: 1; bounding box: 68×81×80 Å

Organism: Vitis vinifera (NCBI:txid29760)

Sequence (248 aa):
MTIDMPPVMAQTVRTSRSSFSSSNGNETPLHNSATISNGDGYDSDGSNFAPLTPGALSAAIPAELAGAIPLIDRFQVGKDNFYAYERIELVGKLYKQTLKRPELRDELFAQISKQTRNNPDRQLLIRAWELMYLCASSMPPSKDIGGYLSEYVHNVAHGMNVDSEVQVLALYTLNALKRSIKAGPRHTIPGREEIEALLTGKKLTTIVFFLDETFEEIAYDMATTVADAVEVLKSFIFYIDLCTCVDI

Mean predicted aligned error: 15.51 Å

Nearest PDB structures (foldseek):
  5ejq-assembly1_A  TM=8.666E-01  e=1.468E-09  Dictyostelium discoideum
  5ejy-assembly1_A  TM=8.669E-01  e=1.817E-08  Dictyostelium discoideum
  5mv7-assembly1_A  TM=8.093E-01  e=2.483E-07  Homo sapiens
  5xbf-assembly1_A  TM=8.031E-01  e=5.467E-07  Homo sapiens
  5mv8-assembly1_A  TM=7.716E-01  e=6.034E-07  Homo sapiens

Solvent-accessible surface area (backbone atoms only — not comparable to full-atom values): 15562 Å² total; per-residue (Å²): 136,85,84,86,81,87,87,86,87,83,87,81,88,80,84,84,82,87,86,84,86,87,86,91,86,88,90,85,86,89,85,84,85,88,82,91,79,90,82,89,79,87,77,80,86,82,78,89,79,72,76,81,71,76,74,79,77,66,90,67,75,57,82,84,46,68,65,53,56,62,44,55,55,55,55,39,69,56,88,55,81,82,38,54,62,54,40,53,52,44,52,45,52,51,50,52,49,32,71,80,35,64,81,50,39,50,53,51,53,51,53,38,56,47,42,58,70,75,46,92,48,67,67,43,25,46,40,27,36,53,51,46,27,53,48,19,26,46,29,41,64,49,81,89,52,36,62,60,52,52,52,55,32,48,51,46,37,69,42,90,91,49,59,68,69,53,22,52,37,24,44,53,23,47,54,24,34,60,43,9,59,73,71,42,64,60,94,66,74,76,50,70,67,52,51,49,22,69,76,70,72,48,84,45,71,49,81,46,76,49,96,85,76,47,72,48,81,43,77,51,59,78,59,60,47,71,70,55,52,51,57,56,49,49,59,53,54,55,47,50,57,50,52,63,65,71,78,112

InterPro domains:
  IPR000857 MyTH4 domain [PF00784] (93-197)
  IPR000857 MyTH4 domain [PS51016] (1-199)
  IPR000857 MyTH4 domain [SM00139] (52-199)
  IPR038185 MyTH4 domain superfamily [G3DSA:1.25.40.530] (63-200)
  IPR051724 Actin-based Motor Myosin [PTHR46049] (86-233)